Protein 3GWR (pdb70)

Sequence (245 aa):
EPVVFPTPEAAEDAFYAAFEARSLDDAVWARDDHVACIHPLAAPLNGRAAVAAGWRSFGAAGRFRLQVKAVHEEIRQADHVIRIVDEFLTIGDETAPRPAILATNVYRREADGWRRVLHHASPLQSEPVFPTPEAAEEDAFYAAFEARSLDDAVWARDDHVACIHPLAAPLNGRAAVAAGWRSFGAAGRFRLQVVKAVHEIRQADHVIRIVDEFLTIGDETAPRPAILATNVYRREADGWRRVLHHASPLQ

CATH classification: 3.10.450.50

Foldseek 3Di:
DDAAAAVVSLVVLVVVCLQVLPLVSPQADPWQQAWEADAPGDIQGGDVRVSVVSNVSVPQPHWHKDKDWDDWDDDDFKIKTKIWIWIGPPPDDGTDATKIWIDMWGADPGHIHHYIHIYGDD/DADFAAAPVSLVVLVVVCLQVLPLVSRQADPDQQFWEADEPGDIQGGDVSVSVVSNVSVPQPHKDKDKDWDDWDDDPFKIKTKIWIWIDGDPGDHTDGTKIWIDMWGADPGHIHGYIHIYGDD

Organism: Thiobacillus denitrificans (strain ATCC 25259 / T1) (NCBI:txid292415)

Radius of gyration: 18.21 Å; Cα contacts (8 Å, |Δi|>4): 516; chains: 2; bounding box: 47×48×48 Å

Solvent-accessible surface area: 11541 Å² total

Structure (mmCIF, N/CA/C/O backbone):
data_3GWR
#
_entry.id   3GWR
#
_cell.length_a   41.445
_cell.length_b   89.655
_cell.length_c   90.259
_cell.angle_alpha   90.000
_cell.angle_beta   90.000
_cell.angle_gamma   90.000
#
_symmetry.space_group_name_H-M   'P 21 21 21'
#
loop_
_entity.id
_entity.type
_entity.pdbx_description
1 polymer 'Putative calcium/calmodulin-dependent protein kinase type II association domain'
2 non-polymer 'UNKNOWN LIGAND'
3 non-polymer 'TETRAETHYLENE GLYCOL'
4 water water
#
loop_
_atom_site.group_PDB
_atom_site.id
_atom_site.type_symbol
_atom_site.label_atom_id
_atom_site.label_alt_id
_atom_site.label_comp_id
_atom_site.label_asym_id
_atom_site.label_entity_id
_atom_site.label_seq_id
_atom_site.pdbx_PDB_ins_code
_atom_site.Cartn_x
_atom_site.Cartn_y
_atom_site.Cartn_z
_atom_site.occupancy
_atom_site.B_iso_or_equiv
_atom_site.auth_seq_id
_atom_site.auth_comp_id
_atom_site.auth_asym_id
_atom_site.auth_atom_id
_atom_site.pdbx_PDB_model_num
ATOM 1 N N . GLU A 1 4 ? 19.453 54.283 6.826 1.00 61.07 3 GLU A N 1
ATOM 2 C CA . GLU A 1 4 ? 18.670 53.012 6.960 1.00 60.56 3 GLU A CA 1
ATOM 3 C C . GLU A 1 4 ? 19.606 51.857 7.325 1.00 58.36 3 GLU A C 1
ATOM 4 O O . GLU A 1 4 ? 20.385 51.403 6.476 1.00 58.73 3 GLU A O 1
ATOM 10 N N . PRO A 1 5 ? 19.511 51.343 8.566 1.00 55.23 4 PRO A N 1
ATOM 11 C CA . PRO A 1 5 ? 20.423 50.253 8.982 1.00 52.65 4 PRO A CA 1
ATOM 12 C C . PRO A 1 5 ? 20.186 48.923 8.240 1.00 48.82 4 PRO A C 1
ATOM 13 O O . PRO A 1 5 ? 19.054 48.604 7.882 1.00 47.85 4 PRO A O 1
ATOM 17 N N . VAL A 1 6 ? 21.264 48.187 8.004 1.00 45.21 5 VAL A N 1
ATOM 18 C CA A VAL A 1 6 ? 21.189 46.891 7.331 0.50 44.57 5 VAL A CA 1
ATOM 19 C CA B VAL A 1 6 ? 21.222 46.901 7.314 0.50 44.57 5 VAL A CA 1
ATOM 20 C C . VAL A 1 6 ? 21.749 45.845 8.281 1.00 43.59 5 VAL A C 1
ATOM 21 O O . VAL A 1 6 ? 22.777 46.060 8.913 1.00 44.20 5 VAL A O 1
ATOM 28 N N . PHE A 1 7 ? 21.055 44.717 8.396 1.00 40.43 6 PHE A N 1
ATOM 29 C CA . PHE A 1 7 ? 21.445 43.647 9.322 1.00 37.96 6 PHE A CA 1
ATOM 30 C C . PHE A 1 7 ? 21.969 42.451 8.529 1.00 37.04 6 PHE A C 1
ATOM 31 O O . PHE A 1 7 ? 21.214 41.813 7.802 1.00 36.37 6 PHE A O 1
ATOM 39 N N . PRO A 1 8 ? 23.261 42.136 8.674 1.00 35.34 7 PRO A N 1
ATOM 40 C CA . PRO A 1 8 ? 23.834 41.048 7.877 1.00 35.91 7 PRO A CA 1
ATOM 41 C C . PRO A 1 8 ? 23.404 39.625 8.191 1.00 34.88 7 PRO A C 1
ATOM 42 O O . PRO A 1 8 ? 23.658 38.714 7.378 1.00 35.85 7 PRO A O 1
ATOM 46 N N . THR A 1 9 ? 22.802 39.403 9.348 1.00 33.99 8 THR A N 1
ATOM 47 C CA . THR A 1 9 ? 22.369 38.081 9.729 1.00 32.70 8 THR A CA 1
ATOM 48 C C . THR A 1 9 ? 21.077 38.212 10.478 1.00 32.73 8 THR A C 1
ATOM 49 O O . THR A 1 9 ? 20.735 39.295 10.951 1.00 32.45 8 THR A O 1
ATOM 53 N N . PRO A 1 10 ? 20.311 37.132 10.541 1.00 32.04 9 PRO A N 1
ATOM 54 C CA . PRO A 1 10 ? 19.107 37.149 11.345 1.00 32.94 9 PRO A CA 1
ATOM 55 C C . PRO A 1 10 ? 19.404 37.459 12.811 1.00 33.44 9 PRO A C 1
ATOM 56 O O . PRO A 1 10 ? 18.636 38.136 13.458 1.00 34.48 9 PRO A O 1
ATOM 60 N N . GLU A 1 11 ? 20.544 36.996 13.312 1.00 32.63 10 GLU A N 1
ATOM 61 C CA . GLU A 1 11 ? 20.958 37.245 14.686 1.00 33.16 10 GLU A CA 1
ATOM 62 C C . GLU A 1 11 ? 21.187 38.709 14.952 1.00 32.81 10 GLU A C 1
ATOM 63 O O . GLU A 1 11 ? 20.826 39.209 16.027 1.00 34.03 10 GLU A O 1
ATOM 69 N N . ALA A 1 12 ? 21.748 39.414 13.972 1.00 32.90 11 ALA A N 1
ATOM 70 C CA . ALA A 1 12 ? 21.975 40.874 14.107 1.00 32.14 11 ALA A CA 1
ATOM 71 C C . ALA A 1 12 ? 20.649 41.615 14.138 1.00 32.73 11 ALA A C 1
ATOM 72 O O . ALA A 1 12 ? 20.520 42.604 14.856 1.00 35.04 11 ALA A O 1
ATOM 74 N N . ALA A 1 13 ? 19.668 41.137 13.360 1.00 31.55 12 ALA A N 1
ATOM 75 C CA . ALA A 1 13 ? 18.355 41.722 13.338 1.00 31.97 12 ALA A CA 1
ATOM 76 C C . ALA A 1 13 ? 17.658 41.478 14.682 1.00 31.77 12 ALA A C 1
ATOM 77 O O . ALA A 1 13 ? 16.979 42.355 15.192 1.00 32.27 12 ALA A O 1
ATOM 79 N N . GLU A 1 14 ? 17.812 40.279 15.234 1.00 33.06 13 GLU A N 1
ATOM 80 C CA . GLU A 1 14 ? 17.223 39.943 16.532 1.00 32.58 13 GLU A CA 1
ATOM 81 C C . GLU A 1 14 ? 17.823 40.788 17.655 1.00 32.01 13 GLU A C 1
ATOM 82 O O . GLU A 1 14 ? 17.132 41.259 18.531 1.00 30.95 13 GLU A O 1
ATOM 88 N N . ASP A 1 15 ? 19.131 40.964 17.640 1.00 33.77 14 ASP A N 1
ATOM 89 C CA . ASP A 1 15 ? 19.775 41.797 18.622 1.00 34.52 14 ASP A CA 1
ATOM 90 C C . ASP A 1 15 ? 19.198 43.213 18.619 1.00 34.59 14 ASP A C 1
ATOM 91 O O . ASP A 1 15 ? 18.977 43.805 19.677 1.00 35.01 14 ASP A O 1
ATOM 96 N N . ALA A 1 16 ? 19.007 43.759 17.425 1.00 33.87 15 ALA A N 1
ATOM 97 C CA . ALA A 1 16 ? 18.443 45.099 17.246 1.00 33.93 15 ALA A CA 1
ATOM 98 C C . ALA A 1 16 ? 16.977 45.101 17.681 1.00 33.39 15 ALA A C 1
ATOM 99 O O . ALA A 1 16 ? 16.488 46.062 18.258 1.00 34.72 15 ALA A O 1
ATOM 101 N N . PHE A 1 17 ? 16.257 44.028 17.375 1.00 33.26 16 PHE A N 1
ATOM 102 C CA . PHE A 1 17 ? 14.839 43.929 17.772 1.00 32.87 16 PHE A CA 1
ATOM 103 C C . PHE A 1 17 ? 14.689 44.057 19.289 1.00 34.23 16 PHE A C 1
ATOM 104 O O . PHE A 1 17 ? 13.881 44.876 19.790 1.00 34.05 16 PHE A O 1
ATOM 112 N N . TYR A 1 18 ? 15.492 43.281 20.018 1.00 34.28 17 TYR A N 1
ATOM 113 C CA . TYR A 1 18 ? 15.433 43.283 21.472 1.00 33.47 17 TYR A CA 1
ATOM 114 C C . TYR A 1 18 ? 15.997 44.543 22.127 1.00 33.36 17 TYR A C 1
ATOM 115 O O . TYR A 1 18 ? 15.497 44.967 23.167 1.00 33.08 17 TYR A O 1
ATOM 124 N N . ALA A 1 19 ? 16.993 45.172 21.510 1.00 33.43 18 ALA A N 1
ATOM 125 C CA . ALA A 1 19 ? 17.516 46.457 22.017 1.00 33.17 18 ALA A CA 1
ATOM 126 C C . ALA A 1 19 ? 16.421 47.533 21.909 1.00 33.86 18 ALA A C 1
ATOM 127 O O . ALA A 1 19 ? 16.225 48.331 22.852 1.00 34.41 18 ALA A O 1
ATOM 129 N N . ALA A 1 20 ? 15.715 47.542 20.765 1.00 33.01 19 ALA A N 1
ATOM 130 C CA . ALA A 1 20 ? 14.595 48.489 20.510 1.00 33.91 19 ALA A CA 1
ATOM 131 C C . ALA A 1 20 ? 13.475 48.257 21.510 1.00 34.87 19 ALA A C 1
ATOM 132 O O . ALA A 1 20 ? 12.938 49.184 22.119 1.00 35.86 19 ALA A O 1
ATOM 134 N N . PHE A 1 21 ? 13.141 46.988 21.674 1.00 35.08 20 PHE A N 1
ATOM 135 C CA . PHE A 1 21 ? 12.125 46.516 22.618 1.00 35.51 20 PHE A CA 1
ATOM 136 C C . PHE A 1 21 ? 12.426 47.028 24.042 1.00 35.13 20 PHE A C 1
ATOM 137 O O . PHE A 1 21 ? 11.580 47.649 24.678 1.00 34.85 20 PHE A O 1
ATOM 145 N N . GLU A 1 22 ? 13.637 46.789 24.528 1.00 34.58 21 GLU A N 1
ATOM 146 C CA . GLU A 1 22 ? 13.983 47.182 25.876 1.00 36.30 21 GLU A CA 1
ATOM 147 C C . GLU A 1 22 ? 14.041 48.707 26.029 1.00 35.44 21 GLU A C 1
ATOM 148 O O . GLU A 1 22 ? 13.651 49.225 27.066 1.00 36.51 21 GLU A O 1
ATOM 154 N N . ALA A 1 23 ? 14.538 49.406 25.007 1.00 33.15 22 ALA A N 1
ATOM 155 C CA . ALA A 1 23 ? 14.608 50.866 24.985 1.00 31.57 22 ALA A CA 1
ATOM 156 C C . ALA A 1 23 ? 13.238 51.522 24.731 1.00 30.88 22 ALA A C 1
ATOM 157 O O . ALA A 1 23 ? 13.057 52.723 24.938 1.00 31.09 22 ALA A O 1
ATOM 159 N N . ARG A 1 24 ? 12.277 50.730 24.304 1.00 30.72 23 ARG A N 1
ATOM 160 C CA . ARG A 1 24 ? 10.970 51.235 23.888 1.00 31.57 23 ARG A CA 1
ATOM 161 C C . ARG A 1 24 ? 11.147 52.373 22.871 1.00 31.74 23 ARG A C 1
ATOM 162 O O . ARG A 1 24 ? 10.636 53.486 23.065 1.00 30.19 23 ARG A O 1
ATOM 170 N N . SER A 1 25 ? 11.936 52.087 21.822 1.00 30.60 24 SER A N 1
ATOM 171 C CA . SER A 1 25 ? 12.214 53.044 20.754 1.00 30.09 24 SER A CA 1
ATOM 172 C C . SER A 1 25 ? 11.481 52.582 19.490 1.00 30.55 24 SER A C 1
ATOM 173 O O . SER A 1 25 ? 11.901 51.636 18.848 1.00 29.12 24 SER A O 1
ATOM 176 N N . LEU A 1 26 ? 10.365 53.232 19.163 1.00 30.58 25 LEU A N 1
ATOM 177 C CA . LEU A 1 26 ? 9.581 52.865 17.987 1.00 31.53 25 LEU A CA 1
ATOM 178 C C . LEU A 1 26 ? 10.387 53.027 16.689 1.00 32.27 25 LEU A C 1
ATOM 179 O O . LEU A 1 26 ? 10.285 52.196 15.783 1.00 33.48 25 LEU A O 1
ATOM 184 N N . ASP A 1 27 ? 11.171 54.094 16.587 1.00 32.06 26 ASP A N 1
ATOM 185 C CA . ASP A 1 27 ? 11.964 54.329 15.376 1.00 33.81 26 ASP A CA 1
ATOM 186 C C . ASP A 1 27 ? 12.959 53.214 15.142 1.00 33.94 26 ASP A C 1
ATOM 187 O O . ASP A 1 27 ? 13.046 52.699 14.033 1.00 34.15 26 ASP A O 1
ATOM 192 N N . ASP A 1 28 ? 13.704 52.856 16.175 1.00 32.96 27 ASP A N 1
ATOM 193 C CA . ASP A 1 28 ? 14.643 51.761 16.067 1.00 32.02 27 ASP A CA 1
ATOM 194 C C . ASP A 1 28 ? 13.901 50.436 15.834 1.00 30.20 27 ASP A C 1
ATOM 195 O O . ASP A 1 28 ? 14.385 49.593 15.097 1.00 29.11 27 ASP A O 1
ATOM 216 N N . ALA A 1 31 ? 12.858 49.932 12.276 1.00 32.17 30 ALA A N 1
ATOM 217 C CA . ALA A 1 31 ? 14.025 49.772 11.418 1.00 31.01 30 ALA A CA 1
ATOM 218 C C . ALA A 1 31 ? 14.361 48.285 11.196 1.00 32.58 30 ALA A C 1
ATOM 219 O O . ALA A 1 31 ? 14.987 47.927 10.192 1.00 34.55 30 ALA A O 1
ATOM 221 N N . VAL A 1 32 ? 13.892 47.422 12.093 1.00 31.31 31 VAL A N 1
ATOM 222 C CA . VAL A 1 32 ? 14.144 45.996 12.045 1.00 31.83 31 VAL A CA 1
ATOM 223 C C . VAL A 1 32 ? 13.141 45.239 11.148 1.00 33.23 31 VAL A C 1
ATOM 224 O O . VAL A 1 32 ? 13.447 44.171 10.611 1.00 31.75 31 VAL A O 1
ATOM 228 N N . TRP A 1 33 ? 11.942 45.787 10.990 1.00 33.59 32 TRP A N 1
ATOM 229 C CA . TRP A 1 33 ? 10.901 45.138 10.192 1.00 34.78 32 TRP A CA 1
ATOM 230 C C . TRP A 1 33 ? 11.018 45.381 8.692 1.00 35.88 32 TRP A C 1
ATOM 231 O O . TRP A 1 33 ? 11.455 46.445 8.280 1.00 35.75 32 TRP A O 1
ATOM 242 N N . ALA A 1 34 ? 10.566 44.408 7.891 1.00 35.49 33 ALA A N 1
ATOM 243 C CA . ALA A 1 34 ? 10.520 44.552 6.452 1.00 36.63 33 ALA A CA 1
ATOM 244 C C . ALA A 1 34 ? 9.808 45.852 6.109 1.00 38.07 33 ALA A C 1
ATOM 245 O O . ALA A 1 34 ? 8.881 46.264 6.811 1.00 37.07 33 ALA A O 1
ATOM 247 N N . ARG A 1 35 ? 10.283 46.508 5.052 1.00 39.76 34 ARG A N 1
ATOM 248 C CA . ARG A 1 35 ? 9.743 47.790 4.612 1.00 42.75 34 ARG A CA 1
ATOM 249 C C . ARG A 1 35 ? 8.626 47.566 3.591 1.00 44.36 34 ARG A C 1
ATOM 250 O O . ARG A 1 35 ? 8.631 48.171 2.524 1.00 46.66 34 ARG A O 1
ATOM 254 N N . ASP A 1 36 ? 7.681 46.685 3.907 1.00 44.40 35 ASP A N 1
ATOM 255 C CA . ASP A 1 36 ? 6.532 46.451 3.051 1.00 44.09 35 ASP A CA 1
ATOM 256 C C . ASP A 1 36 ? 5.434 45.874 3.900 1.00 42.84 35 ASP A C 1
ATOM 257 O O . ASP A 1 36 ? 5.650 45.601 5.062 1.00 43.15 35 ASP A O 1
ATOM 262 N N . ASP A 1 37 ? 4.248 45.689 3.341 1.00 42.77 36 ASP A N 1
ATOM 263 C CA . ASP A 1 37 ? 3.110 45.234 4.151 1.00 43.58 36 ASP A CA 1
ATOM 264 C C . ASP A 1 37 ? 3.025 43.733 4.384 1.00 44.19 36 ASP A C 1
ATOM 265 O O . ASP A 1 37 ? 2.062 43.260 4.962 1.00 44.19 36 ASP A O 1
ATOM 270 N N . HIS A 1 38 ? 4.038 42.984 3.952 1.00 45.02 37 HIS A N 1
ATOM 271 C CA . HIS A 1 38 ? 4.072 41.535 4.133 1.00 45.22 37 HIS A CA 1
ATOM 272 C C . HIS A 1 38 ? 4.639 41.206 5.521 1.00 43.33 37 HIS A C 1
ATOM 273 O O . HIS A 1 38 ? 5.670 40.514 5.633 1.00 43.09 37 HIS A O 1
ATOM 280 N N . VAL A 1 39 ? 3.953 41.716 6.563 1.00 40.77 38 VAL A N 1
ATOM 281 C CA . VAL A 1 39 ? 4.400 41.609 7.964 1.00 37.68 38 VAL A CA 1
ATOM 282 C C . VAL A 1 39 ? 3.207 41.511 8.923 1.00 36.44 38 VAL A C 1
ATOM 283 O O . VAL A 1 39 ? 2.121 41.988 8.603 1.00 37.77 38 VAL A O 1
ATOM 287 N N . ALA A 1 40 ? 3.412 40.879 10.077 1.00 34.20 39 ALA A N 1
ATOM 288 C CA . ALA A 1 40 ? 2.359 40.748 11.111 1.00 33.13 39 ALA A CA 1
ATOM 289 C C . ALA A 1 40 ? 3.001 40.610 12.479 1.00 32.19 39 ALA A C 1
ATOM 290 O O . ALA A 1 40 ? 4.164 40.217 12.588 1.00 32.15 39 ALA A O 1
ATOM 292 N N . CYS A 1 41 ? 2.254 40.939 13.523 1.00 31.75 40 CYS A N 1
ATOM 293 C CA . CYS A 1 41 ? 2.791 40.893 14.878 1.00 30.82 40 CYS A CA 1
ATOM 294 C C . CYS A 1 41 ? 1.677 40.526 15.822 1.00 31.48 40 CYS A C 1
ATOM 295 O O . CYS A 1 41 ? 0.595 41.169 15.791 1.00 32.47 40 CYS A O 1
ATOM 298 N N . ILE A 1 42 ? 1.922 39.499 16.644 1.00 31.25 41 ILE A N 1
ATOM 299 C CA . ILE A 1 42 ? 0.939 39.007 17.632 1.00 30.73 41 ILE A CA 1
ATOM 300 C C . ILE A 1 42 ? 1.560 39.190 19.011 1.00 32.11 41 ILE A C 1
ATOM 301 O O . ILE A 1 42 ? 2.580 38.580 19.301 1.00 31.76 41 ILE A O 1
ATOM 306 N N . HIS A 1 43 ? 0.976 40.076 19.812 1.00 32.88 42 HIS A N 1
ATOM 307 C CA . HIS A 1 43 ? 1.403 40.321 21.197 1.00 32.75 42 HIS A CA 1
ATOM 308 C C . HIS A 1 43 ? 0.692 39.285 22.074 1.00 31.64 42 HIS A C 1
ATOM 309 O O . HIS A 1 43 ? -0.296 38.704 21.666 1.00 34.30 42 HIS A O 1
ATOM 316 N N . PRO A 1 44 ? 1.195 39.046 23.293 1.00 33.76 43 PRO A N 1
ATOM 317 C CA . PRO A 1 44 ? 0.602 37.993 24.091 1.00 33.59 43 PRO A CA 1
ATOM 318 C C . PRO A 1 44 ? -0.894 38.098 24.260 1.00 35.01 43 PRO A C 1
ATOM 319 O O . PRO A 1 44 ? -1.396 39.116 24.704 1.00 36.35 43 PRO A O 1
ATOM 323 N N . LEU A 1 45 ? -1.585 37.023 23.908 1.00 34.87 44 LEU A N 1
ATOM 324 C CA . LEU A 1 45 ? -3.047 36.905 24.021 1.00 34.11 44 LEU A CA 1
ATOM 325 C C . LEU A 1 45 ? -3.831 37.829 23.085 1.00 34.21 44 LEU A C 1
ATOM 326 O O . LEU A 1 45 ? -5.056 37.954 23.197 1.00 33.74 44 LEU A O 1
ATOM 331 N N . ALA A 1 46 ? -3.142 38.430 22.121 1.00 35.34 45 ALA A N 1
ATOM 332 C CA . ALA A 1 46 ? -3.790 39.340 21.178 1.00 34.93 45 ALA A CA 1
ATOM 333 C C . ALA A 1 46 ? -4.047 38.696 19.812 1.00 34.24 45 ALA A C 1
ATOM 334 O O . ALA A 1 46 ? -3.516 37.612 19.493 1.00 33.15 45 ALA A O 1
ATOM 336 N N . ALA A 1 47 ? -4.964 39.322 19.065 1.00 32.64 46 ALA A N 1
ATOM 337 C CA . ALA A 1 47 ? -5.231 38.981 17.689 1.00 33.86 46 ALA A CA 1
ATOM 338 C C . ALA A 1 47 ? -4.073 39.647 16.920 1.00 33.62 46 ALA A C 1
ATOM 339 O O . ALA A 1 47 ? -3.378 40.538 17.443 1.00 34.88 46 ALA A O 1
ATOM 341 N N . PRO A 1 48 ? -3.837 39.217 15.688 1.00 33.00 47 PRO A N 1
ATOM 342 C CA . PRO A 1 48 ? -2.694 39.770 14.980 1.00 32.60 47 PRO A CA 1
ATOM 343 C C . PRO A 1 48 ? -2.862 41.184 14.430 1.00 32.66 47 PRO A C 1
ATOM 344 O O . PRO A 1 48 ? -3.977 41.607 14.102 1.00 30.94 47 PRO A O 1
ATOM 348 N N . LEU A 1 49 ? -1.743 41.875 14.308 1.00 32.39 48 LEU A N 1
ATOM 349 C CA . LEU A 1 49 ? -1.668 43.174 13.658 1.00 32.92 48 LEU A CA 1
ATOM 350 C C . LEU A 1 49 ? -1.008 42.934 12.281 1.00 34.56 48 LEU A C 1
ATOM 351 O O . LEU A 1 49 ? 0.118 42.431 12.196 1.00 34.84 48 LEU A O 1
ATOM 356 N N . ASN A 1 50 ? -1.727 43.322 11.225 1.00 35.38 49 ASN A N 1
ATOM 357 C CA . ASN A 1 50 ? -1.387 43.033 9.830 1.00 36.11 49 ASN A CA 1
ATOM 358 C C . ASN A 1 50 ? -0.985 44.274 9.032 1.00 36.12 49 ASN A C 1
ATOM 359 O O . ASN A 1 50 ? -1.725 45.238 9.003 1.00 36.86 49 ASN A O 1
ATOM 364 N N . GLY A 1 51 ? 0.191 44.245 8.401 1.00 36.59 50 GLY A N 1
ATOM 365 C CA . GLY A 1 51 ? 0.697 45.391 7.642 1.00 38.23 50 GLY A CA 1
ATOM 366 C C . GLY A 1 51 ? 1.543 46.313 8.508 1.00 39.46 50 GLY A C 1
ATOM 367 O O . GLY A 1 51 ? 1.426 46.284 9.746 1.00 39.69 50 GLY A O 1
ATOM 368 N N . ARG A 1 52 ? 2.407 47.111 7.862 1.00 39.34 51 ARG A N 1
ATOM 369 C CA . ARG A 1 52 ? 3.356 47.977 8.569 1.00 39.39 51 ARG A CA 1
ATOM 370 C C . ARG A 1 52 ? 2.722 48.966 9.521 1.00 37.87 51 ARG A C 1
ATOM 371 O O . ARG A 1 52 ? 3.232 49.183 10.620 1.00 35.22 51 ARG A O 1
ATOM 379 N N . ALA A 1 53 ? 1.653 49.613 9.067 1.00 37.95 52 ALA A N 1
ATOM 380 C CA . ALA A 1 53 ? 0.990 50.624 9.885 1.00 37.49 52 ALA A CA 1
ATOM 381 C C . ALA A 1 53 ? 0.448 50.051 11.188 1.00 35.69 52 ALA A C 1
ATOM 382 O O . ALA A 1 53 ? 0.616 50.647 12.243 1.00 36.87 52 ALA A O 1
ATOM 384 N N . ALA A 1 54 ? -0.185 48.885 11.102 1.00 34.33 53 ALA A N 1
ATOM 385 C CA . ALA A 1 54 ? -0.776 48.241 12.263 1.00 33.75 53 ALA A CA 1
ATOM 386 C C . ALA A 1 54 ? 0.317 47.740 13.236 1.00 31.47 53 ALA A C 1
ATOM 387 O O . ALA A 1 54 ? 0.208 47.902 14.462 1.00 32.24 53 ALA A O 1
ATOM 389 N N . VAL A 1 55 ? 1.352 47.138 12.688 1.00 30.32 54 VAL A N 1
ATOM 390 C CA . VAL A 1 55 ? 2.462 46.671 13.481 1.00 30.50 54 VAL A CA 1
ATOM 391 C C . VAL A 1 55 ? 3.078 47.862 14.240 1.00 31.48 54 VAL A C 1
ATOM 392 O O . VAL A 1 55 ? 3.291 47.769 15.443 1.00 32.52 54 VAL A O 1
ATOM 396 N N . ALA A 1 56 ? 3.304 48.988 13.554 1.00 30.76 55 ALA A N 1
ATOM 397 C CA . ALA A 1 56 ? 3.865 50.185 14.190 1.00 30.63 55 ALA A CA 1
ATOM 398 C C . ALA A 1 56 ? 2.942 50.703 15.282 1.00 30.13 55 ALA A C 1
ATOM 399 O O . ALA A 1 56 ? 3.413 51.117 16.342 1.00 31.44 55 ALA A O 1
ATOM 401 N N . ALA A 1 57 ? 1.631 50.682 15.037 1.00 30.32 56 ALA A N 1
ATOM 402 C CA . ALA A 1 57 ? 0.652 51.160 16.027 1.00 29.60 56 ALA A CA 1
ATOM 403 C C . ALA A 1 57 ? 0.648 50.251 17.260 1.00 30.55 56 ALA A C 1
ATOM 404 O O . ALA A 1 57 ? 0.450 50.712 18.401 1.00 30.76 56 ALA A O 1
ATOM 406 N N . GLY A 1 58 ? 0.874 48.966 17.024 1.00 30.35 57 GLY A N 1
ATOM 407 C CA . GLY A 1 58 ? 0.967 47.974 18.074 1.00 30.64 57 GLY A CA 1
ATOM 408 C C . GLY A 1 58 ? 2.152 48.215 18.974 1.00 31.03 57 GLY A C 1
ATOM 409 O O . GLY A 1 58 ? 2.020 48.219 20.204 1.00 31.60 57 GLY A O 1
ATOM 410 N N . TRP A 1 59 ? 3.313 48.435 18.380 1.00 30.26 58 TRP A N 1
ATOM 411 C CA . TRP A 1 59 ? 4.533 48.677 19.175 1.00 30.15 58 TRP A CA 1
ATOM 412 C C . TRP A 1 59 ? 4.421 50.010 19.906 1.00 29.67 58 TRP A C 1
ATOM 413 O O . TRP A 1 59 ? 4.864 50.132 21.044 1.00 29.01 58 TRP A O 1
ATOM 424 N N . ARG A 1 60 ? 3.807 50.990 19.269 1.00 28.68 59 ARG A N 1
ATOM 425 C CA . ARG A 1 60 ? 3.640 52.293 19.893 1.00 30.09 59 ARG A CA 1
ATOM 426 C C . ARG A 1 60 ? 2.767 52.105 21.122 1.00 30.18 59 ARG A C 1
ATOM 427 O O . ARG A 1 60 ? 3.039 52.632 22.208 1.00 30.22 59 ARG A O 1
ATOM 435 N N . SER A 1 61 ? 1.705 51.348 20.942 1.00 29.93 60 SER A N 1
ATOM 436 C CA . SER A 1 61 ? 0.769 51.109 22.020 1.00 30.96 60 SER A CA 1
ATOM 437 C C . SER A 1 61 ? 1.406 50.304 23.164 1.00 32.65 60 SER A C 1
ATOM 438 O O . SER A 1 61 ? 1.188 50.617 24.346 1.00 31.43 60 SER A O 1
ATOM 454 N N . PHE A 1 63 ? 4.805 49.985 23.817 1.00 30.97 62 PHE A N 1
ATOM 455 C CA . PHE A 1 63 ? 5.814 50.857 24.428 1.00 30.40 62 PHE A CA 1
ATOM 456 C C . PHE A 1 63 ? 5.190 51.978 25.275 1.00 30.18 62 PHE A C 1
ATOM 457 O O . PHE A 1 63 ? 5.725 52.371 26.299 1.00 30.01 62 PHE A O 1
ATOM 465 N N . GLY A 1 64 ? 4.064 52.513 24.831 1.00 28.97 63 GLY A N 1
ATOM 466 C CA . GLY A 1 64 ? 3.404 53.594 25.542 1.00 27.96 63 GLY A CA 1
ATOM 467 C C . GLY A 1 64 ? 2.745 53.207 26.851 1.00 27.53 63 GLY A C 1
ATOM 468 O O . GLY A 1 64 ? 2.576 54.051 27.731 1.00 23.92 63 GLY A O 1
ATOM 469 N N . ALA A 1 65 ? 2.399 51.925 26.976 1.00 28.63 64 ALA A N 1
ATOM 470 C CA . ALA A 1 65 ? 1.635 51.414 28.123 1.00 30.36 64 ALA A CA 1
ATOM 471 C C . ALA A 1 65 ? 2.484 50.646 29.116 1.00 31.03 64 ALA A C 1
ATOM 472 O O . ALA A 1 65 ? 2.149 50.549 30.300 1.00 32.07 64 ALA A O 1
ATOM 474 N N . ALA A 1 66 ? 3.609 50.147 28.634 1.00 32.84 65 ALA A N 1
ATOM 475 C CA . ALA A 1 66 ? 4.432 49.225 29.407 1.00 35.89 65 ALA A CA 1
ATOM 476 C C . ALA A 1 66 ? 5.174 49.779 30.582 1.00 36.72 65 ALA A C 1
ATOM 477 O O . ALA A 1 66 ? 5.407 49.045 31.528 1.00 38.53 65 ALA A O 1
ATOM 479 N N . GLY A 1 67 ? 5.541 51.054 30.552 1.00 36.91 66 GLY A N 1
ATOM 480 C CA . GLY A 1 67 ? 6.416 51.572 31.582 1.00 38.41 66 GLY A CA 1
ATOM 481 C C . GLY A 1 67 ? 7.794 50.951 31.328 1.00 39.38 66 GLY A C 1
ATOM 482 O O . GLY A 1 67 ? 8.005 50.273 30.328 1.00 38.97 66 GLY A O 1
ATOM 483 N N . ARG A 1 68 ? 8.738 51.179 32.228 1.00 40.66 67 ARG A N 1
ATOM 484 C CA . ARG A 1 68 ? 10.092 50.661 32.067 1.00 41.64 67 ARG A CA 1
ATOM 485 C C . ARG A 1 68 ? 10.192 49.215 32.611 1.00 43.22 67 ARG A C 1
ATOM 486 O O . ARG A 1 68 ? 9.488 48.818 33.570 1.00 44.63 67 ARG A O 1
ATOM 488 N N . PHE A 1 69 ? 11.062 48.433 31.978 1.00 44.10 68 PHE A N 1
ATOM 489 C CA . PHE A 1 69 ? 11.327 47.024 32.360 1.00 43.65 68 PHE A CA 1
ATOM 490 C C . PHE A 1 69 ? 12.709 46.631 31.848 1.00 44.15 68 PHE A C 1
ATOM 491 O O . PHE A 1 69 ? 13.252 47.289 30.944 1.00 43.51 68 PHE A O 1
ATOM 499 N N . ARG A 1 70 ? 13.283 45.586 32.439 1.00 44.91 69 ARG A N 1
ATOM 500 C CA . ARG A 1 70 ? 14.542 45.024 31.948 1.00 45.66 69 ARG A CA 1
ATOM 501 C C . ARG A 1 70 ? 14.168 43.771 31.125 1.00 43.97 69 ARG A C 1
ATOM 502 O O . ARG A 1 70 ? 13.115 43.168 31.339 1.00 45.29 69 ARG A O 1
ATOM 510 N N . LEU A 1 71 ? 15.014 43.394 30.178 1.00 42.62 70 LEU A N 1
ATOM 511 C CA . LEU A 1 71 ? 14.749 42.241 29.316 1.00 42.33 70 LEU A CA 1
ATOM 512 C C . LEU A 1 71 ? 15.960 41.326 29.194 1.00 41.30 70 LEU A C 1
ATOM 513 O O . LEU A 1 71 ? 17.101 41.786 29.075 1.00 40.38 70 LEU A O 1
ATOM 518 N N . GLN A 1 72 ? 15.707 40.025 29.276 1.00 39.90 71 GLN A N 1
ATOM 519 C CA . GLN A 1 72 ? 16.727 39.001 29.047 1.00 38.06 71 GLN A CA 1
ATOM 520 C C . GLN A 1 72 ? 16.076 38.028 28.091 1.00 36.65 71 GLN A C 1
ATOM 521 O O . GLN A 1 72 ? 14.875 37.764 28.234 1.00 35.91 71 GLN A O 1
ATOM 527 N N . VAL A 1 73 ? 16.840 37.484 27.143 1.00 34.19 72 VAL A N 1
ATOM 528 C CA . VAL A 1 73 ? 16.293 36.557 26.159 1.00 34.16 72 VAL A CA 1
ATOM 529 C C . VAL A 1 73 ? 17.182 35.325 26.036 1.00 35.26 72 VAL A C 1
ATOM 530 O O . VAL A 1 73 ? 18.416 35.436 26.122 1.00 33.67 72 VAL A O 1
ATOM 534 N N . LYS A 1 74 ? 16.572 34.155 25.863 1.00 35.28 73 LYS A N 1
ATOM 535 C CA . LYS A 1 74 ? 17.317 32.920 25.664 1.00 38.27 73 LYS A CA 1
ATOM 536 C C . LYS A 1 74 ? 16.742 32.188 24.445 1.00 37.44 73 LYS A C 1
ATOM 537 O O . LYS A 1 74 ? 15.531 31.918 24.361 1.00 32.74 73 LYS A O 1
ATOM 543 N N . ALA A 1 75 ? 17.608 31.893 23.486 1.00 37.00 74 ALA A N 1
ATOM 544 C CA . ALA A 1 75 ? 17.187 31.191 22.280 1.00 38.24 74 ALA A CA 1
ATOM 545 C C . ALA A 1 75 ? 16.855 29.759 22.634 1.00 37.14 74 ALA A C 1
ATOM 546 O O . ALA A 1 75 ? 17.594 29.148 23.388 1.00 36.02 74 ALA A O 1
ATOM 548 N N . VAL A 1 76 ? 15.751 29.231 22.120 1.00 36.44 75 VAL A N 1
ATOM 549 C CA . VAL A 1 76 ? 15.392 27.837 22.403 1.00 36.38 75 VAL A CA 1
ATOM 550 C C . VAL A 1 76 ? 15.354 26.953 21.150 1.00 35.88 75 VAL A C 1
ATOM 551 O O . VAL A 1 76 ? 15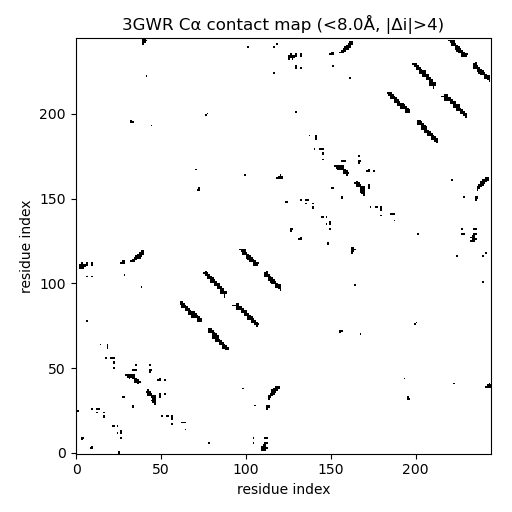.532 25.757 21.250 1.00 35.91 75 VAL A O 1
ATOM 555 N N . HIS A 1 77 ? 15.161 27.516 19.975 1.00 35.18 76 HIS A N 1
ATOM 556 C CA . HIS A 1 77 ? 15.138 26.693 18.752 1.00 36.47 76 HIS A CA 1
ATOM 557 C C . HIS A 1 77 ? 15.308 27.594 17.506 1.00 36.94 76 HIS A C 1
ATOM 558 O O . HIS A 1 77 ? 14.900 28.752 17.501 1.00 36.59 76 HIS A O 1
ATOM 565 N N . GLU A 1 78 ? 15.899 27.032 16.458 1.00 36.90 77 GLU A N 1
ATOM 566 C CA A GLU A 1 78 ? 16.114 27.739 15.195 0.50 36.85 77 GLU A CA 1
ATOM 567 C CA B GLU A 1 78 ? 16.103 27.726 15.209 0.50 36.30 77 GLU A CA 1
ATOM 568 C C . GLU A 1 78 ? 15.823 26.790 14.038 1.00 36.38 77 GLU A C 1
ATOM 569 O O . GLU A 1 78 ? 16.098 25.586 14.139 1.00 36.37 77 GLU A O 1
ATOM 580 N N . ILE A 1 79 ? 15.296 27.356 12.943 1.00 35.27 78 ILE A N 1
ATOM 581 C CA . ILE A 1 79 ? 15.019 26.682 11.688 1.00 32.99 78 ILE A CA 1
ATOM 582 C C . ILE A 1 79 ? 15.668 27.577 10.632 1.00 32.75 78 ILE A C 1
ATOM 583 O O . ILE A 1 79 ? 15.180 28.669 10.335 1.00 34.33 78 ILE A O 1
ATOM 588 N N . ARG A 1 80 ? 16.775 27.128 10.074 1.00 30.45 79 ARG A N 1
ATOM 589 C CA . ARG A 1 80 ? 17.530 27.945 9.138 1.00 33.08 79 ARG A CA 1
ATOM 590 C C . ARG A 1 80 ? 17.363 27.477 7.696 1.00 31.97 79 ARG A C 1
ATOM 591 O O . ARG A 1 80 ? 17.599 26.321 7.382 1.00 31.79 79 ARG A O 1
ATOM 599 N N . GLN A 1 81 ? 16.946 28.396 6.829 1.00 32.08 80 GLN A N 1
ATOM 600 C CA . GLN A 1 81 ? 16.867 28.164 5.393 1.00 30.78 80 GLN A CA 1
ATOM 601 C C . GLN A 1 81 ? 17.470 29.382 4.684 1.00 31.00 80 GLN A C 1
ATOM 602 O O . GLN A 1 81 ? 17.777 30.422 5.332 1.00 30.00 80 GLN A O 1
ATOM 608 N N . ALA A 1 82 ? 17.642 29.260 3.371 1.00 27.41 81 ALA A N 1
ATOM 609 C CA . ALA A 1 82 ? 18.340 30.282 2.594 1.00 27.60 81 ALA A CA 1
ATOM 610 C C . ALA A 1 82 ? 17.752 31.695 2.662 1.00 28.95 81 ALA A C 1
ATOM 611 O O . ALA A 1 82 ? 18.503 32.643 2.887 1.00 29.23 81 ALA A O 1
ATOM 613 N N . ASP A 1 83 ? 16.420 31.815 2.584 1.00 27.50 82 ASP A N 1
ATOM 614 C CA . ASP A 1 83 ? 15.719 33.101 2.503 1.00 27.92 82 ASP A CA 1
ATOM 615 C C . ASP A 1 83 ? 14.802 33.415 3.656 1.00 28.26 82 ASP A C 1
ATOM 616 O O . ASP A 1 83 ? 14.258 34.523 3.694 1.00 30.01 82 ASP A O 1
ATOM 621 N N . HIS A 1 84 ? 14.576 32.447 4.545 1.00 28.40 83 HIS A N 1
ATOM 622 C CA . HIS A 1 84 ? 13.832 32.668 5.790 1.00 30.72 83 HIS A CA 1
ATOM 623 C C . HIS A 1 84 ? 14.494 31.873 6.926 1.00 29.47 83 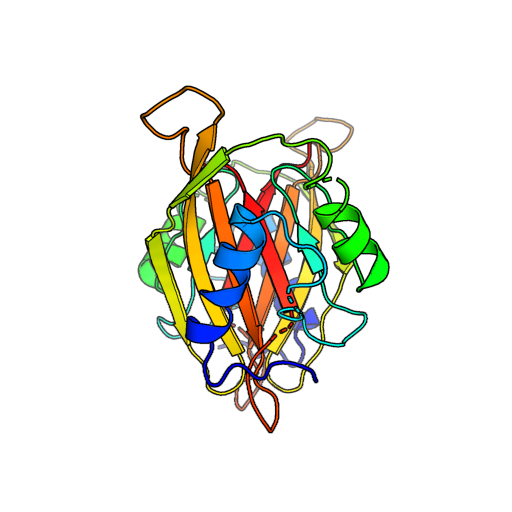HIS A C 1
ATOM 624 O O . HIS A 1 84 ? 14.887 30.702 6.742 1.00 28.44 83 HIS A O 1
ATOM 631 N N . VAL A 1 85 ? 14.598 32.523 8.081 1.00 30.25 84 VAL A N 1
ATOM 632 C CA . VAL A 1 85 ? 15.135 31.924 9.305 1.00 30.89 84 VAL A CA 1
ATOM 633 C C . VAL A 1 85 ? 14.139 32.174 10.451 1.00 31.64 84 VAL A C 1
ATOM 634 O O . VAL A 1 85 ? 13.656 33.298 10.629 1.00 33.78 84 VAL A O 1
ATOM 638 N N . ILE A 1 86 ? 13.855 31.126 11.228 1.00 31.23 85 ILE A N 1
ATOM 639 C CA . ILE A 1 86 ? 12.885 31.190 12.310 1.00 33.45 85 ILE A CA 1
ATOM 640 C C . ILE A 1 86 ? 13.624 30.950 13.603 1.00 34.89 85 ILE A C 1
ATOM 641 O O . ILE A 1 86 ? 14.342 29.971 13.727 1.00 33.74 85 ILE A O 1
ATOM 646 N N . ARG A 1 87 ? 13.473 31.871 14.551 1.00 34.74 86 ARG A N 1
ATOM 647 C CA . ARG A 1 87 ? 14.074 31.745 15.846 1.00 34.68 86 ARG A CA 1
ATOM 648 C C . ARG A 1 87 ? 12.976 31.735 16.915 1.00 36.03 86 ARG A C 1
ATOM 649 O O . ARG A 1 87 ? 12.063 32.564 16.883 1.00 36.58 86 ARG A O 1
ATOM 657 N N . ILE A 1 88 ? 13.011 30.743 17.808 1.00 34.91 87 ILE A N 1
ATOM 658 C CA . ILE A 1 88 ? 12.038 30.652 18.904 1.00 34.63 87 ILE A CA 1
ATOM 659 C C . ILE A 1 88 ? 12.813 30.971 20.170 1.00 34.42 87 ILE A C 1
ATOM 660 O O . ILE A 1 88 ? 13.859 30.362 20.436 1.00 33.54 87 ILE A O 1
ATOM 665 N N . VAL A 1 89 ? 12.311 31.910 20.958 1.00 34.65 88 VAL A N 1
ATOM 666 C CA . VAL A 1 89 ? 13.045 32.364 22.127 1.00 35.01 88 VAL A CA 1
ATOM 667 C C . VAL A 1 89 ? 12.158 32.542 23.357 1.00 32.87 88 VAL A C 1
ATOM 668 O O . VAL A 1 89 ? 10.926 32.780 23.261 1.00 29.84 88 VAL A O 1
ATOM 672 N N . ASP A 1 90 ? 12.791 32.402 24.514 1.00 31.98 89 ASP A N 1
ATOM 673 C CA . ASP A 1 90 ? 12.142 32.710 25.781 1.00 33.34 89 ASP A CA 1
ATOM 674 C C . ASP A 1 90 ? 12.530 34.139 26.105 1.00 33.29 89 ASP A C 1
ATOM 675 O O . ASP A 1 90 ? 13.728 34.483 26.089 1.00 32.50 89 ASP A O 1
ATOM 680 N N . GLU A 1 91 ? 11.533 34.947 26.436 1.00 31.60 90 GLU A N 1
ATOM 681 C CA . GLU A 1 91 ? 11.705 36.350 26.796 1.00 32.73 90 GLU A CA 1
ATOM 682 C C . GLU A 1 91 ? 11.397 36.541 28.296 1.00 34.61 90 GLU A C 1
ATOM 683 O O . GLU A 1 91 ? 10.288 36.242 28.765 1.00 33.27 90 GLU A O 1
ATOM 689 N N . PHE A 1 92 ? 12.373 37.033 29.049 1.00 35.62 91 PHE A N 1
ATOM 690 C CA . PHE A 1 92 ? 12.211 37.233 30.489 1.00 37.98 91 PHE A CA 1
ATOM 691 C C . PHE A 1 92 ? 12.163 38.715 30.839 1.00 39.53 91 PHE A C 1
ATOM 692 O O . PHE A 1 92 ? 13.185 39.411 30.796 1.00 38.91 91 PHE A O 1
ATOM 700 N N . LEU A 1 93 ? 10.979 39.200 31.180 1.00 41.05 92 LEU A N 1
ATOM 701 C CA . LEU A 1 93 ? 10.844 40.596 31.584 1.00 43.46 92 LEU A CA 1
ATOM 702 C C . LEU A 1 93 ? 10.926 40.731 33.094 1.00 44.95 92 LEU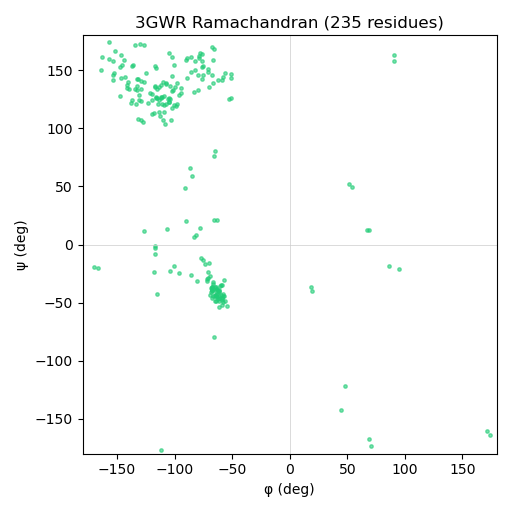 A C 1
ATOM 703 O O . LEU A 1 93 ? 10.342 39.923 33.808 1.00 44.54 92 LEU A O 1
ATOM 708 N N . THR A 1 94 ? 11.701 41.718 33.556 1.00 47.49 93 THR A N 1
ATOM 709 C CA . THR A 1 94 ? 11.738 42.103 34.986 1.00 49.25 93 THR A CA 1
ATOM 710 C C . THR A 1 94 ? 11.162 43.511 35.065 1.00 50.74 93 THR A C 1
ATOM 711 O O . THR A 1 94 ? 11.655 44.443 34.405 1.00 49.51 93 THR A O 1
ATOM 715 N N . ILE A 1 95 ? 10.091 43.649 35.842 1.00 54.24 94 ILE A N 1
ATOM 716 C CA . ILE A 1 95 ? 9.403 44.933 35.989 1.00 56.68 94 ILE A CA 1
ATOM 717 C C . ILE A 1 95 ? 9.827 45.558 37.303 1.00 58.29 94 ILE A C 1
ATOM 718 O O . ILE A 1 95 ? 9.861 44.878 38.331 1.00 58.68 94 ILE A O 1
ATOM 723 N N . GLY A 1 96 ? 10.171 46.843 37.256 1.00 60.31 95 GLY A N 1
ATOM 724 C CA . GLY A 1 96 ? 10.563 47.612 38.449 1.00 61.66 95 GLY A CA 1
ATOM 725 C C . GLY A 1 96 ? 11.528 46.949 39.428 1.00 62.91 95 GLY A C 1
ATOM 726 O O . GLY A 1 96 ? 12.452 46.223 39.028 1.00 62.23 95 GLY A O 1
ATOM 727 N N . ASP A 1 97 ? 11.295 47.194 40.722 1.00 64.50 96 ASP A N 1
ATOM 728 C CA . ASP A 1 97 ? 12.163 46.676 41.786 1.00 65.50 96 ASP A CA 1
ATOM 729 C C . ASP A 1 97 ? 11.950 45.187 42.124 1.00 66.00 96 ASP A C 1
ATOM 730 O O . ASP A 1 97 ? 12.444 44.710 43.160 1.00 66.40 96 ASP A O 1
ATOM 732 N N . GLU A 1 98 ? 11.239 44.446 41.271 1.00 65.44 97 GLU A N 1
ATOM 733 C CA . GLU A 1 98 ? 11.030 43.023 41.525 1.00 65.25 97 GLU A CA 1
ATOM 734 C C . GLU A 1 98 ? 12.370 42.325 41.420 1.00 64.74 97 GLU A C 1
ATOM 735 O O . GLU A 1 98 ? 13.176 42.653 40.546 1.00 64.58 97 GLU A O 1
ATOM 741 N N . THR A 1 99 ? 12.620 41.388 42.327 1.00 64.59 98 THR A N 1
ATOM 742 C CA . THR A 1 99 ? 13.890 40.681 42.337 1.00 64.83 98 THR A CA 1
ATOM 743 C C . THR A 1 99 ? 13.999 39.832 41.065 1.00 64.66 98 THR A C 1
ATOM 744 O O . THR A 1 99 ? 14.629 40.276 40.093 1.00 65.88 98 THR A O 1
ATOM 748 N N . ALA A 1 100 ? 13.354 38.662 41.037 1.00 63.22 99 ALA A N 1
ATOM 749 C CA . ALA A 1 100 ? 13.404 37.780 39.856 1.00 61.36 99 ALA A CA 1
ATOM 750 C C . ALA A 1 100 ? 12.468 38.241 38.715 1.00 59.86 99 ALA A C 1
ATOM 751 O O . ALA A 1 100 ? 11.584 39.092 38.906 1.00 58.66 99 ALA A O 1
ATOM 753 N N . PRO A 1 101 ? 12.682 37.690 37.506 1.00 58.84 100 PRO A N 1
ATOM 754 C CA . PRO A 1 101 ? 11.828 38.083 36.398 1.00 58.23 100 PRO A CA 1
ATOM 755 C C . PRO A 1 101 ? 10.483 37.381 36.433 1.00 57.37 100 PRO A C 1
ATOM 756 O O . PRO A 1 101 ? 10.324 36.347 37.077 1.00 56.98 100 PRO A O 1
ATOM 760 N N . ARG A 1 102 ? 9.525 37.958 35.729 1.00 56.70 101 ARG A N 1
ATOM 761 C CA . ARG A 1 102 ? 8.217 37.356 35.583 1.00 56.20 101 ARG A CA 1
ATOM 762 C C . ARG A 1 102 ? 8.340 36.047 34.792 1.00 54.09 101 ARG A C 1
ATOM 763 O O . ARG A 1 102 ? 9.416 35.713 34.277 1.00 52.91 101 ARG A O 1
ATOM 771 N N . PRO A 1 103 ? 7.268 35.252 34.780 1.00 52.77 102 PRO A N 1
ATOM 772 C CA . PRO A 1 103 ? 7.301 34.062 33.933 1.00 52.22 102 PRO A CA 1
ATOM 773 C C . PRO A 1 103 ? 7.547 34.403 32.446 1.00 49.03 102 PRO A C 1
ATOM 774 O O . PRO A 1 103 ? 7.066 35.423 31.938 1.00 47.63 102 PRO A O 1
ATOM 778 N N . ALA A 1 104 ? 8.294 33.524 31.787 1.00 47.22 103 ALA A N 1
ATOM 779 C CA . ALA A 1 104 ? 8.676 33.671 30.396 1.00 44.68 103 ALA A CA 1
ATOM 780 C C . ALA A 1 104 ? 7.523 33.768 29.405 1.00 42.52 103 ALA A C 1
ATOM 781 O O . ALA A 1 104 ? 6.474 33.135 29.554 1.00 41.05 103 ALA A O 1
ATOM 783 N N . ILE A 1 105 ? 7.733 34.626 28.415 1.00 40.19 104 ILE A N 1
ATOM 784 C CA . ILE A 1 105 ? 6.855 34.767 27.276 1.00 37.17 104 ILE A CA 1
ATOM 785 C C . ILE A 1 105 ? 7.631 34.040 26.181 1.00 35.42 104 ILE A C 1
ATOM 786 O O . ILE A 1 105 ? 8.853 34.181 26.085 1.00 32.92 104 ILE A O 1
ATOM 791 N N . LEU A 1 106 ? 6.943 33.227 25.385 1.00 34.99 105 LEU A N 1
ATOM 792 C CA . LEU A 1 106 ? 7.593 32.502 24.320 1.00 34.66 105 LEU A CA 1
ATOM 793 C C . LEU A 1 106 ? 7.354 33.300 23.061 1.00 35.59 105 LEU A C 1
ATOM 794 O O . LEU A 1 106 ? 6.237 33.787 22.861 1.00 37.08 105 LEU A O 1
ATOM 799 N N . ALA A 1 107 ? 8.365 33.426 22.197 1.00 33.37 106 ALA A N 1
ATOM 800 C CA . ALA A 1 107 ? 8.171 34.164 20.950 1.00 32.83 106 ALA A CA 1
ATOM 801 C C . ALA A 1 107 ? 8.729 33.461 19.719 1.00 33.02 106 ALA A C 1
ATOM 802 O O . ALA A 1 107 ? 9.844 32.951 19.733 1.00 35.27 106 ALA A O 1
ATOM 804 N N . THR A 1 108 ? 7.942 33.417 18.664 1.00 32.69 107 THR A N 1
ATOM 805 C CA . THR A 1 108 ? 8.436 32.977 17.363 1.00 33.05 107 THR A CA 1
ATOM 806 C C . THR A 1 108 ? 8.760 34.225 16.523 1.00 32.65 107 THR A C 1
ATOM 807 O O . THR A 1 108 ? 7.892 35.008 16.228 1.00 33.08 107 THR A O 1
ATOM 811 N N . ASN A 1 109 ? 10.017 34.378 16.115 1.00 34.97 108 ASN A N 1
ATOM 812 C CA . ASN A 1 109 ? 10.441 35.470 15.227 1.00 33.83 108 ASN A CA 1
ATOM 813 C C . ASN A 1 109 ? 10.895 34.897 13.869 1.00 34.64 108 ASN A C 1
ATOM 814 O O . ASN A 1 109 ? 11.678 33.944 13.832 1.00 34.43 108 ASN A O 1
ATOM 819 N N . VAL A 1 110 ? 10.463 35.514 12.771 1.00 33.14 109 VAL A N 1
ATOM 820 C CA . VAL A 1 110 ? 10.765 35.071 11.432 1.00 33.74 109 VAL A CA 1
ATOM 821 C C . VAL A 1 110 ? 11.441 36.204 10.667 1.00 33.25 109 VAL A C 1
ATOM 822 O O . VAL A 1 110 ? 10.899 37.307 10.564 1.00 32.88 109 VAL A O 1
ATOM 826 N N . TYR A 1 111 ? 12.646 35.922 10.187 1.00 32.22 110 TYR A N 1
ATOM 827 C CA . TYR A 1 111 ? 13.435 36.861 9.391 1.00 32.82 110 TYR A CA 1
ATOM 828 C C . TYR A 1 111 ? 13.490 36.449 7.915 1.00 32.37 110 TYR A C 1
ATOM 829 O O . TYR A 1 111 ? 13.650 35.260 7.583 1.00 30.82 110 TYR A O 1
ATOM 838 N N . ARG A 1 112 ? 13.365 37.445 7.037 1.00 30.14 111 ARG A N 1
ATOM 839 C CA . ARG A 1 112 ? 13.425 37.244 5.589 1.00 30.33 111 ARG A CA 1
ATOM 840 C C . ARG A 1 112 ? 14.715 37.854 5.065 1.00 30.26 111 ARG A C 1
ATOM 841 O O . ARG A 1 112 ? 15.074 38.952 5.474 1.00 28.85 111 ARG A O 1
ATOM 849 N N . ARG A 1 113 ? 15.366 37.169 4.130 1.00 30.77 112 ARG A N 1
ATOM 850 C CA . ARG A 1 113 ? 16.582 37.685 3.517 1.00 31.58 112 ARG A CA 1
ATOM 851 C C . ARG A 1 113 ? 16.224 38.653 2.377 1.00 34.34 112 ARG A C 1
ATOM 852 O O . ARG A 1 113 ? 15.396 38.347 1.539 1.00 33.21 112 ARG A O 1
ATOM 860 N N . GLU A 1 114 ? 16.850 39.829 2.377 1.00 37.82 113 GLU A N 1
ATOM 861 C CA . GLU A 1 114 ? 16.694 40.830 1.313 1.00 39.59 113 GLU A CA 1
ATOM 862 C C . GLU A 1 114 ? 18.019 40.924 0.580 1.00 40.13 113 GLU A C 1
ATOM 863 O O . GLU A 1 114 ? 18.968 40.204 0.895 1.00 39.78 113 GLU A O 1
ATOM 869 N N . ALA A 1 115 ? 18.107 41.823 -0.392 1.00 42.97 114 ALA A N 1
ATOM 870 C CA . ALA A 1 115 ? 19.324 41.952 -1.202 1.00 44.14 114 ALA A CA 1
ATOM 871 C C . ALA A 1 115 ? 20.580 42.307 -0.396 1.00 44.87 114 ALA A C 1
ATOM 872 O O . ALA A 1 115 ? 21.673 41.834 -0.689 1.00 45.12 114 ALA A O 1
ATOM 874 N N . ASP A 1 116 ? 20.406 43.116 0.634 1.00 46.79 115 ASP A N 1
ATOM 875 C CA . ASP A 1 116 ? 21.530 43.629 1.414 1.00 47.94 115 ASP A CA 1
ATOM 876 C C . ASP A 1 116 ? 21.574 43.208 2.880 1.00 47.10 115 ASP A C 1
ATOM 877 O O . ASP A 1 116 ? 22.527 43.572 3.585 1.00 49.36 115 ASP A O 1
ATOM 882 N N . GLY A 1 117 ? 20.567 42.468 3.343 1.00 42.80 116 GLY A N 1
ATOM 883 C CA . GLY A 1 117 ? 20.515 42.042 4.740 1.00 40.43 116 GLY A CA 1
ATOM 884 C C . GLY A 1 117 ? 19.204 41.335 5.063 1.00 38.79 116 GLY A C 1
ATOM 885 O O . GLY A 1 117 ? 18.499 40.894 4.154 1.00 40.44 116 GLY A O 1
ATOM 886 N N . TRP A 1 118 ? 18.907 41.207 6.354 1.00 35.13 117 TRP A N 1
ATOM 887 C CA . TRP A 1 118 ? 17.713 40.542 6.842 1.00 33.52 117 TRP A CA 1
ATOM 888 C C . TRP A 1 118 ? 16.790 41.490 7.581 1.00 33.39 117 TRP A C 1
ATOM 889 O O . TRP A 1 118 ? 17.246 42.435 8.203 1.00 32.95 117 TRP A O 1
ATOM 900 N N . ARG A 1 119 ? 15.494 41.173 7.559 1.00 35.05 118 ARG A N 1
ATOM 901 C CA A ARG A 1 119 ? 14.466 41.965 8.236 0.50 34.58 118 ARG A CA 1
ATOM 902 C CA B ARG A 1 119 ? 14.434 41.958 8.203 0.50 35.50 118 ARG A CA 1
ATOM 903 C C . ARG A 1 119 ? 13.373 41.046 8.817 1.00 34.76 118 ARG A C 1
ATOM 904 O O . ARG A 1 119 ? 13.077 39.982 8.264 1.00 34.31 118 ARG A O 1
ATOM 927 N N . VAL A 1 121 ? 9.714 39.732 9.585 1.00 31.67 120 VAL A N 1
ATOM 928 C CA . VAL A 1 121 ? 8.393 39.715 8.918 1.00 32.34 120 VAL A CA 1
ATOM 929 C C . VAL A 1 121 ? 7.301 39.258 9.886 1.00 32.92 120 VAL A C 1
ATOM 930 O O . VAL A 1 121 ? 6.120 39.501 9.637 1.00 34.66 120 VAL A O 1
ATOM 934 N N . LEU A 1 122 ? 7.667 38.586 10.979 1.00 34.51 121 LEU A N 1
ATOM 935 C CA . LEU A 1 122 ? 6.661 38.166 11.969 1.00 34.25 121 LEU A CA 1
ATOM 936 C C . LEU A 1 122 ? 7.224 38.012 13.370 1.00 33.43 121 LEU A C 1
ATOM 937 O O . LEU A 1 122 ? 8.342 37.520 13.553 1.00 32.50 121 LEU A O 1
ATOM 942 N N . HIS A 1 123 ? 6.381 38.339 14.351 1.00 31.53 122 HIS A N 1
ATOM 943 C CA . HIS A 1 123 ? 6.653 38.144 15.782 1.00 32.04 122 HIS A CA 1
ATOM 944 C C . HIS A 1 123 ? 5.373 37.603 16.340 1.00 31.19 122 HIS A C 1
ATOM 945 O O . HIS A 1 123 ? 4.346 38.222 16.158 1.00 29.61 122 HIS A O 1
ATOM 952 N N . HIS A 1 124 ? 5.432 36.448 16.994 1.00 31.88 123 HIS A N 1
ATOM 953 C CA . HIS A 1 124 ? 4.258 35.827 17.595 1.00 32.28 123 HIS A CA 1
ATOM 954 C C . HIS A 1 124 ? 4.656 35.441 19.015 1.00 32.74 123 HIS A C 1
ATOM 955 O O . HIS A 1 124 ? 5.476 34.520 19.225 1.00 33.51 123 HIS A O 1
ATOM 962 N N . ALA A 1 125 ? 4.110 36.178 19.978 1.00 31.82 124 ALA A N 1
ATOM 963 C CA . ALA A 1 125 ? 4.414 35.985 21.402 1.00 32.45 124 ALA A CA 1
ATOM 964 C C . ALA A 1 125 ? 3.247 35.358 22.123 1.00 31.68 124 ALA A C 1
ATOM 965 O O . ALA A 1 125 ? 2.082 35.711 21.867 1.00 30.18 124 ALA A O 1
ATOM 967 N N . SER A 1 126 ? 3.548 34.416 23.011 1.00 32.17 125 SER A N 1
ATOM 968 C CA . SER A 1 126 ? 2.507 33.760 23.796 1.00 31.64 125 SER A CA 1
ATOM 969 C C . SER A 1 126 ? 3.003 33.417 25.185 1.00 31.82 125 SER A C 1
ATOM 970 O O . SER A 1 126 ? 4.202 33.262 25.380 1.00 31.24 125 SER A O 1
ATOM 973 N N . PRO A 1 127 ? 2.074 33.311 26.160 1.00 32.77 126 PRO A N 1
ATOM 974 C CA . PRO A 1 127 ? 2.408 32.960 27.531 1.00 33.77 126 PRO A CA 1
ATOM 975 C C . PRO A 1 127 ? 2.684 31.480 27.661 1.00 34.29 126 PRO A C 1
ATOM 976 O O . PRO A 1 127 ? 2.262 30.711 26.815 1.00 34.16 126 PRO A O 1
ATOM 980 N N . LEU A 1 128 ? 3.415 31.100 28.702 1.00 35.11 127 LEU A N 1
ATOM 981 C CA . LEU A 1 128 ? 3.742 29.697 28.985 1.00 38.48 127 LEU A CA 1
ATOM 982 C C . LEU A 1 128 ? 3.016 29.282 30.248 1.00 40.93 127 LEU A C 1
ATOM 983 O O . LEU A 1 128 ? 3.123 29.970 31.234 1.00 42.92 127 LEU A O 1
ATOM 988 N N . GLN A 1 129 ? 2.253 28.190 30.214 1.00 43.41 128 GLN A N 1
ATOM 989 C CA . GLN A 1 129 ? 1.531 27.698 31.403 1.00 44.78 128 GLN A CA 1
ATOM 990 C C . GLN A 1 129 ? 2.484 27.484 32.580 1.00 47.23 128 GLN A C 1
ATOM 991 O O . GLN A 1 129 ? 3.445 26.714 32.475 1.00 48.30 128 GLN A O 1
ATOM 999 N N . SER B 1 3 ? 3.561 4.662 -0.286 1.00 56.52 2 SER B N 1
ATOM 1000 C CA . SER B 1 3 ? 3.253 5.976 -0.906 1.00 55.57 2 SER B CA 1
ATOM 1001 C C . SER B 1 3 ? 3.151 7.142 0.090 1.00 53.26 2 SER B C 1
ATOM 1002 O O . SER B 1 3 ? 2.504 7.027 1.139 1.00 51.97 2 SER B O 1
ATOM 1005 N N . GLU B 1 4 ? 3.787 8.260 -0.254 1.00 52.13 3 GLU B N 1
ATOM 1006 C CA . GLU B 1 4 ? 3.742 9.448 0.594 1.00 53.75 3 GLU B CA 1
ATOM 1007 C C . GLU B 1 4 ? 3.063 10.584 -0.166 1.00 48.65 3 GLU B C 1
ATOM 1008 O O . GLU B 1 4 ? 3.362 10.789 -1.328 1.00 47.68 3 GLU B O 1
ATOM 1014 N N . PRO B 1 5 ? 2.141 11.321 0.489 1.00 44.45 4 PRO B N 1
ATOM 1015 C CA . PRO B 1 5 ? 1.450 12.381 -0.241 1.00 42.52 4 PRO B CA 1
ATOM 1016 C C . PRO B 1 5 ? 2.299 13.589 -0.571 1.00 38.79 4 PRO B C 1
ATOM 1017 O O . PRO B 1 5 ? 3.221 13.902 0.146 1.00 36.15 4 PRO B O 1
ATOM 1021 N N . VAL B 1 6 ? 1.965 14.252 -1.673 1.00 35.69 5 VAL B N 1
ATOM 1022 C CA . VAL B 1 6 ? 2.594 15.497 -2.062 1.00 33.72 5 VAL B CA 1
ATOM 1023 C C . VAL B 1 6 ? 1.471 16.557 -2.148 1.00 32.40 5 VAL B C 1
ATOM 1024 O O . VAL B 1 6 ? 0.419 16.348 -2.804 1.00 31.95 5 VAL B O 1
ATOM 1028 N N . PHE B 1 7 ? 1.701 17.691 -1.502 1.00 31.89 6 PHE B N 1
ATOM 1029 C CA . PHE B 1 7 ? 0.767 18.816 -1.462 1.00 32.02 6 PHE B CA 1
ATOM 1030 C C . PHE B 1 7 ? 1.229 19.904 -2.417 1.00 29.87 6 PHE B C 1
ATOM 1031 O O . PHE B 1 7 ? 2.319 20.479 -2.267 1.00 31.37 6 PHE B O 1
ATOM 1039 N N . PRO B 1 8 ? 0.414 20.191 -3.430 1.00 29.82 7 PRO B N 1
ATOM 1040 C CA . PRO B 1 8 ? 0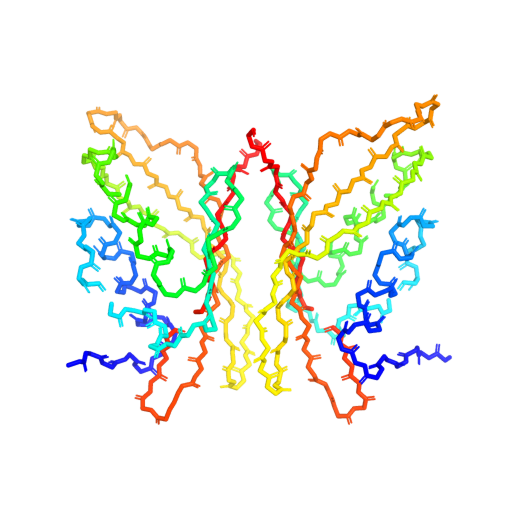.890 21.109 -4.459 1.00 28.91 7 PRO B CA 1
ATOM 1041 C C . PRO B 1 8 ? 0.964 22.562 -4.074 1.00 31.44 7 PRO B C 1
ATOM 1042 O O . PRO B 1 8 ? 1.687 23.299 -4.732 1.00 30.54 7 PRO B O 1
ATOM 1046 N N . THR B 1 9 ? 0.296 22.966 -2.989 1.00 31.81 8 THR B N 1
ATOM 1047 C CA . THR B 1 9 ? 0.275 24.366 -2.600 1.00 32.06 8 THR B CA 1
ATOM 1048 C C . THR B 1 9 ? 0.233 24.440 -1.063 1.00 32.87 8 THR B C 1
ATOM 1049 O O . THR B 1 9 ? -0.130 23.478 -0.381 1.00 30.85 8 THR B O 1
ATOM 1053 N N . PRO B 1 10 ? 0.546 25.601 -0.498 1.00 33.02 9 PRO B N 1
ATOM 1054 C CA . PRO B 1 10 ? 0.380 25.800 0.947 1.00 33.44 9 PRO B CA 1
ATOM 1055 C C . PRO B 1 10 ? -1.067 25.608 1.412 1.00 31.05 9 PRO B C 1
ATOM 1056 O O . PRO B 1 10 ? -1.300 25.079 2.473 1.00 29.21 9 PRO B O 1
ATOM 1060 N N . GLU B 1 11 ? -2.036 25.987 0.592 1.00 30.96 10 GLU B N 1
ATOM 1061 C CA . GLU B 1 11 ? -3.424 25.799 0.950 1.00 30.60 10 GLU B CA 1
ATOM 1062 C C . GLU B 1 11 ? -3.763 24.307 1.087 1.00 33.43 10 GLU B C 1
ATOM 1063 O O . GLU B 1 11 ? -4.565 23.905 1.955 1.00 33.28 10 GLU B O 1
ATOM 1069 N N . ALA B 1 12 ? -3.191 23.494 0.208 1.00 32.32 11 ALA B N 1
ATOM 1070 C CA . ALA B 1 12 ? -3.432 21.996 0.2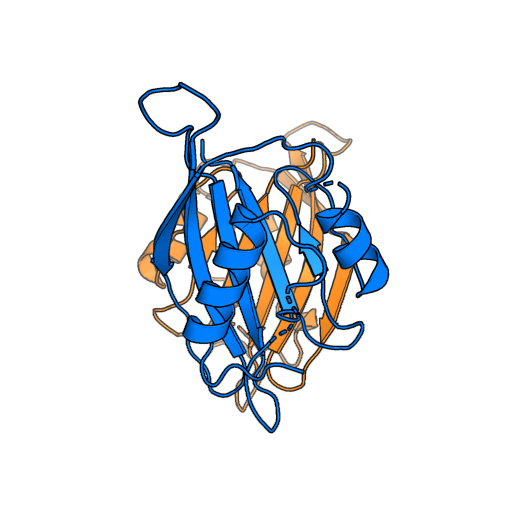73 1.00 35.34 11 ALA B CA 1
ATOM 1071 C C . ALA B 1 12 ? -2.797 21.415 1.522 1.00 33.57 11 ALA B C 1
ATOM 1072 O O . ALA B 1 12 ? -3.389 20.534 2.180 1.00 32.47 11 ALA B O 1
ATOM 1074 N N . ALA B 1 13 ? -1.601 21.898 1.871 1.00 31.14 12 ALA B N 1
ATOM 1075 C CA . ALA B 1 13 ? -0.975 21.436 3.117 1.00 31.86 12 ALA B CA 1
ATOM 1076 C C . ALA B 1 13 ? -1.841 21.835 4.304 1.00 31.78 12 ALA B C 1
ATOM 1077 O O . ALA B 1 13 ? -2.049 21.035 5.180 1.00 33.34 12 ALA B O 1
ATOM 1079 N N . GLU B 1 14 ? -2.373 23.059 4.318 1.00 30.94 13 GLU B N 1
ATOM 1080 C CA A GLU B 1 14 ? -3.196 23.500 5.451 0.50 32.30 13 GLU B CA 1
ATOM 1081 C CA B GLU B 1 14 ? -3.243 23.555 5.407 0.50 32.44 13 GLU B CA 1
ATOM 1082 C C . GLU B 1 14 ? -4.492 22.698 5.518 1.00 32.25 13 GLU B C 1
ATOM 1083 O O . GLU B 1 14 ? -4.897 22.307 6.604 1.00 32.41 13 GLU B O 1
ATOM 1094 N N . ASP B 1 15 ? -5.111 22.431 4.366 1.00 30.61 14 ASP B N 1
ATOM 1095 C CA . ASP B 1 15 ? -6.293 21.598 4.334 1.00 31.94 14 ASP B CA 1
ATOM 1096 C C . ASP B 1 15 ? -5.988 20.202 4.925 1.00 33.44 14 ASP B C 1
ATOM 1097 O O . ASP B 1 15 ? -6.766 19.683 5.733 1.00 32.51 14 ASP B O 1
ATOM 1102 N N . ALA B 1 16 ? -4.855 19.603 4.506 1.00 30.81 15 ALA B N 1
ATOM 1103 C CA . ALA B 1 16 ? -4.447 18.306 5.018 1.00 31.56 15 ALA B CA 1
ATOM 1104 C C . ALA B 1 16 ? -4.193 18.357 6.557 1.00 31.85 15 ALA B C 1
ATOM 1105 O O . ALA B 1 16 ? -4.556 17.443 7.296 1.00 34.50 15 ALA B O 1
ATOM 1107 N N . PHE B 1 17 ? -3.571 19.437 7.017 1.00 32.51 16 PHE B N 1
ATOM 1108 C CA . PHE B 1 17 ? -3.259 19.623 8.432 1.00 32.62 16 PHE B CA 1
ATOM 1109 C C . PHE B 1 17 ? -4.526 19.585 9.272 1.00 30.97 16 PHE B C 1
ATOM 1110 O O . PHE B 1 17 ? -4.622 18.837 10.228 1.00 31.31 16 PHE B O 1
ATOM 1118 N N . TYR B 1 18 ? -5.515 20.385 8.892 1.00 30.61 17 TYR B N 1
ATOM 1119 C CA . TYR B 1 18 ? -6.740 20.446 9.693 1.00 31.72 17 TYR B CA 1
ATOM 1120 C C . TYR B 1 18 ? -7.607 19.208 9.598 1.00 32.06 17 TYR B C 1
ATOM 1121 O O . TYR B 1 18 ? -8.309 18.882 10.559 1.00 33.94 17 TYR B O 1
ATOM 1130 N N . ALA B 1 19 ? -7.560 18.513 8.465 1.00 31.31 18 ALA B N 1
ATOM 1131 C CA . ALA B 1 19 ? -8.291 17.280 8.291 1.00 29.96 18 ALA B CA 1
ATOM 1132 C C . ALA B 1 19 ? -7.679 16.216 9.222 1.00 29.87 18 ALA B C 1
ATOM 1133 O O . ALA B 1 19 ? -8.405 15.526 9.930 1.00 29.72 18 ALA B O 1
ATOM 1135 N N . ALA B 1 20 ? -6.347 16.116 9.241 1.00 31.49 19 ALA B N 1
ATOM 1136 C CA . ALA B 1 20 ? -5.666 15.179 10.115 1.00 30.49 19 ALA B CA 1
ATOM 1137 C C . ALA B 1 20 ? -5.967 15.496 11.592 1.00 30.29 19 ALA B C 1
ATOM 1138 O O . ALA B 1 20 ? -6.094 14.608 12.409 1.00 29.95 19 ALA B O 1
ATOM 1140 N N . PHE B 1 21 ? -6.021 16.785 11.918 1.00 31.50 20 PHE B N 1
ATOM 1141 C CA . PHE B 1 21 ? -6.309 17.272 13.262 1.00 31.97 20 PHE B CA 1
ATOM 1142 C C . PHE B 1 21 ? -7.710 16.814 13.716 1.00 32.16 20 PHE B C 1
ATOM 1143 O O . PHE B 1 21 ? -7.880 16.244 14.799 1.00 32.61 20 PHE B O 1
ATOM 1151 N N . GLU B 1 22 ? -8.728 17.105 12.912 1.00 32.14 21 GLU B N 1
ATOM 1152 C CA . GLU B 1 22 ? -10.088 16.720 13.280 1.00 33.98 21 GLU B CA 1
ATOM 1153 C C . GLU B 1 22 ? -10.264 15.189 13.320 1.00 32.87 21 GLU B C 1
ATOM 1154 O O . GLU B 1 22 ? -10.984 14.670 14.152 1.00 31.19 21 GLU B O 1
ATOM 1160 N N . ALA B 1 23 ? -9.619 14.463 12.407 1.00 32.96 22 ALA B N 1
ATOM 1161 C CA . ALA B 1 23 ? -9.739 12.985 12.403 1.00 31.64 22 ALA B CA 1
ATOM 1162 C C . ALA B 1 23 ? -8.895 12.333 13.495 1.00 30.83 22 ALA B C 1
ATOM 1163 O O . ALA B 1 23 ? -9.002 11.138 13.731 1.00 32.15 22 ALA B O 1
ATOM 1165 N N . ARG B 1 24 ? -8.021 13.113 14.117 1.00 31.75 23 ARG B N 1
ATOM 1166 C CA . ARG B 1 24 ? -7.053 12.623 15.073 1.00 32.69 23 ARG B CA 1
ATOM 1167 C C . ARG B 1 24 ? -6.255 11.491 14.422 1.00 33.37 23 ARG B C 1
ATOM 1168 O O . ARG B 1 24 ? -6.121 10.402 14.986 1.00 32.75 23 ARG B O 1
ATOM 1176 N N . SER B 1 25 ? -5.761 11.748 13.212 1.00 33.55 24 SER B N 1
ATOM 1177 C CA . SER B 1 25 ? -4.932 10.752 12.487 1.00 33.60 24 SER B CA 1
ATOM 1178 C C . SER B 1 25 ? -3.439 11.117 12.540 1.00 32.50 24 SER B C 1
ATOM 1179 O O . SER B 1 25 ? -3.007 12.066 11.884 1.00 30.94 24 SER B O 1
ATOM 1182 N N . LEU B 1 26 ? -2.664 10.369 13.322 1.00 31.53 25 LEU B N 1
ATOM 1183 C CA . LEU B 1 26 ? -1.232 10.624 13.466 1.00 31.88 25 LEU B CA 1
ATOM 1184 C C . LEU B 1 26 ? -0.439 10.427 12.145 1.00 34.01 25 LEU B C 1
ATOM 1185 O O . LEU B 1 26 ? 0.408 11.276 11.790 1.00 34.56 25 LEU B O 1
ATOM 1190 N N . ASP B 1 27 ? -0.724 9.344 11.416 1.00 33.54 26 ASP B N 1
ATOM 1191 C CA . ASP B 1 27 ? -0.028 9.063 10.152 1.00 34.39 26 ASP B CA 1
ATOM 1192 C C . ASP B 1 27 ? -0.290 10.188 9.174 1.00 35.08 26 ASP B C 1
ATOM 1193 O O . ASP B 1 27 ? 0.635 10.702 8.570 1.00 34.81 26 ASP B O 1
ATOM 1198 N N . ASP B 1 28 ? -1.543 10.603 9.052 1.00 33.19 27 ASP B N 1
ATOM 1199 C CA . ASP B 1 28 ? -1.872 11.693 8.153 1.00 33.40 27 ASP B CA 1
ATOM 1200 C C . ASP B 1 28 ? -1.246 13.004 8.620 1.00 34.08 27 ASP B C 1
ATOM 1201 O O . ASP B 1 28 ? -0.777 13.822 7.810 1.00 33.93 27 ASP B O 1
ATOM 1222 N N . ALA B 1 31 ? 2.454 13.226 7.889 1.00 34.55 30 ALA B N 1
ATOM 1223 C CA . ALA B 1 31 ? 2.737 13.350 6.440 1.00 33.93 30 ALA B CA 1
ATOM 1224 C C . ALA B 1 31 ? 2.699 14.818 5.966 1.00 32.61 30 ALA B C 1
ATOM 1225 O O . ALA B 1 31 ? 3.256 15.155 4.916 1.00 33.87 30 ALA B O 1
ATOM 1227 N N . VAL B 1 32 ? 2.075 15.694 6.734 1.00 31.86 31 VAL B N 1
ATOM 1228 C CA . VAL B 1 32 ? 1.983 17.134 6.401 1.00 33.14 31 VAL B CA 1
ATOM 1229 C C . VAL B 1 32 ? 3.272 17.874 6.794 1.00 34.47 31 VAL B C 1
ATOM 1230 O O . VAL B 1 32 ? 3.655 18.865 6.151 1.00 35.12 31 VAL B O 1
ATOM 1234 N N . TRP B 1 33 ? 3.926 17.404 7.853 1.00 32.64 32 TRP B N 1
ATOM 1235 C CA . TRP B 1 33 ? 5.156 18.004 8.336 1.00 32.93 32 TRP B CA 1
ATOM 1236 C C . TRP B 1 33 ? 6.354 17.649 7.474 1.00 33.86 32 TRP B C 1
ATOM 1237 O O . TRP B 1 33 ? 6.460 16.554 6.979 1.00 34.04 32 TRP B O 1
ATOM 1248 N N . ALA B 1 34 ? 7.246 18.614 7.304 1.00 34.06 33 ALA B N 1
ATOM 1249 C CA . ALA B 1 34 ? 8.499 18.424 6.594 1.00 33.79 33 ALA B CA 1
ATOM 1250 C C . ALA B 1 34 ? 9.314 17.285 7.217 1.00 34.76 33 ALA B C 1
ATOM 1251 O O . ALA B 1 34 ? 9.287 17.066 8.442 1.00 33.76 33 ALA B O 1
ATOM 1253 N N . ARG B 1 35 ? 10.070 16.577 6.379 1.00 36.07 34 ARG B N 1
ATOM 1254 C CA . ARG B 1 35 ? 10.915 15.504 6.849 1.00 38.09 34 ARG B CA 1
ATOM 1255 C C . ARG B 1 35 ? 12.235 16.123 7.256 1.00 38.32 34 ARG B C 1
ATOM 1256 O O . ARG B 1 35 ? 13.277 15.871 6.676 1.00 40.05 34 ARG B O 1
ATOM 1264 N N . ASP B 1 36 ? 12.157 16.933 8.290 1.00 38.63 35 ASP B N 1
ATOM 1265 C CA . ASP B 1 36 ? 13.271 17.739 8.759 1.00 39.04 35 ASP B CA 1
ATOM 1266 C C . ASP B 1 36 ? 13.210 17.661 10.267 1.00 36.11 35 ASP B C 1
ATOM 1267 O O . ASP B 1 36 ? 12.152 17.849 10.861 1.00 35.49 35 ASP B O 1
ATOM 1272 N N . ASP B 1 37 ? 14.348 17.427 10.897 1.00 34.46 36 ASP B N 1
ATOM 1273 C CA . ASP B 1 37 ? 14.337 17.291 12.339 1.00 36.67 36 ASP B CA 1
ATOM 1274 C C . ASP B 1 37 ? 14.329 18.624 13.097 1.00 36.79 36 ASP B C 1
ATOM 1275 O O . ASP B 1 37 ? 14.471 18.637 14.307 1.00 38.30 36 ASP B O 1
ATOM 1280 N N . HIS B 1 38 ? 14.161 19.741 12.396 1.00 37.03 37 HIS B N 1
ATOM 1281 C CA . HIS B 1 38 ? 14.062 21.040 13.056 1.00 37.14 37 HIS B CA 1
ATOM 1282 C C . HIS B 1 38 ? 12.662 21.583 13.039 1.00 36.05 37 HIS B C 1
ATOM 1283 O O . HIS B 1 38 ? 12.446 22.738 13.370 1.00 37.40 37 HIS B O 1
ATOM 1290 N N . VAL B 1 39 ? 11.688 20.756 12.715 1.00 33.96 38 VAL B N 1
ATOM 1291 C CA . VAL B 1 39 ? 10.327 21.234 12.751 1.00 32.46 38 VAL B CA 1
ATOM 1292 C C . VAL B 1 39 ? 10.001 21.526 14.208 1.00 34.12 38 VAL B C 1
ATOM 1293 O O . VAL B 1 39 ? 10.636 20.963 15.142 1.00 34.21 38 VAL B O 1
ATOM 1297 N N . ALA B 1 40 ? 8.987 22.357 14.412 1.00 32.59 39 ALA B N 1
ATOM 1298 C CA . ALA B 1 40 ? 8.599 22.750 15.749 1.00 32.22 39 ALA B CA 1
ATOM 1299 C C . ALA B 1 40 ? 7.096 22.976 15.850 1.00 31.90 39 ALA B C 1
ATOM 1300 O O . ALA B 1 40 ? 6.465 23.502 14.935 1.00 31.17 39 ALA B O 1
ATOM 1302 N N . CYS B 1 41 ? 6.535 22.594 16.994 1.00 31.61 40 CYS B N 1
ATOM 1303 C CA . CYS B 1 41 ? 5.076 22.690 17.217 1.00 30.75 40 CYS B CA 1
ATOM 1304 C C . CYS B 1 41 ? 4.800 23.210 18.649 1.00 32.23 40 CYS B C 1
ATOM 1305 O O . CYS B 1 41 ? 5.321 22.676 19.634 1.00 32.57 40 CYS B O 1
ATOM 1308 N N . ILE B 1 42 ? 4.086 24.323 18.729 1.00 32.21 41 ILE B N 1
ATOM 1309 C CA . ILE B 1 42 ? 3.751 24.954 19.995 1.00 32.15 41 ILE B CA 1
ATOM 1310 C C . ILE B 1 42 ? 2.259 24.857 20.162 1.00 32.95 41 ILE B C 1
ATOM 1311 O O . ILE B 1 42 ? 1.525 25.444 19.361 1.00 31.91 41 ILE B O 1
ATOM 1316 N N . HIS B 1 43 ? 1.804 24.098 21.170 1.00 33.02 42 HIS B N 1
ATOM 1317 C CA . HIS B 1 43 ? 0.371 23.976 21.481 1.00 30.86 42 HIS B CA 1
ATOM 1318 C C . HIS B 1 43 ? 0.016 25.099 22.476 1.00 31.95 42 HIS B C 1
ATOM 1319 O O . HIS B 1 43 ? 0.902 25.652 23.132 1.00 31.56 42 HIS B O 1
ATOM 1326 N N . PRO B 1 44 ? -1.274 25.450 22.602 1.00 30.66 43 PRO B N 1
ATOM 1327 C CA . PRO B 1 44 ? -1.628 26.576 23.443 1.00 31.86 43 PRO B CA 1
ATOM 1328 C C . PRO B 1 44 ? -1.049 26.533 24.852 1.00 32.43 43 PRO B C 1
ATOM 1329 O O . PRO B 1 44 ? -1.216 25.534 25.555 1.00 31.59 43 PRO B O 1
ATOM 1333 N N . LEU B 1 45 ? -0.369 27.626 25.203 1.00 31.71 44 LEU B N 1
ATOM 1334 C CA . LEU B 1 45 ? 0.231 27.866 26.502 1.00 32.88 44 LEU B CA 1
ATOM 1335 C C . LEU B 1 45 ? 1.408 26.961 26.797 1.00 33.20 44 LEU B C 1
ATOM 1336 O O . LEU B 1 45 ? 1.893 26.962 27.916 1.00 31.84 44 LEU B O 1
ATOM 1341 N N . ALA B 1 46 ? 1.913 26.260 25.775 1.00 33.61 45 ALA B N 1
ATOM 1342 C CA . ALA B 1 46 ? 3.042 25.319 25.944 1.00 33.99 45 ALA B CA 1
ATOM 1343 C C . ALA B 1 46 ? 4.390 25.809 25.412 1.00 33.76 45 ALA B C 1
ATOM 1344 O O . ALA B 1 46 ? 4.467 26.775 24.649 1.00 34.84 45 ALA B O 1
ATOM 1346 N N . ALA B 1 47 ? 5.449 25.111 25.840 1.00 32.26 46 ALA B N 1
ATOM 1347 C CA . ALA B 1 47 ? 6.795 25.325 25.359 1.00 31.23 46 ALA B CA 1
ATOM 1348 C C . ALA B 1 47 ? 6.844 24.533 24.046 1.00 31.30 46 ALA B C 1
ATOM 1349 O O . ALA B 1 47 ? 6.060 23.616 23.860 1.00 31.06 46 ALA B O 1
ATOM 1351 N N . PRO B 1 48 ? 7.772 24.871 23.134 1.00 33.44 47 PRO B N 1
ATOM 1352 C CA . PRO B 1 48 ? 7.775 24.161 21.877 1.00 33.59 47 PRO B CA 1
ATOM 1353 C C . PRO B 1 48 ? 8.238 22.704 21.955 1.00 33.04 47 PRO B C 1
ATOM 1354 O O . PRO B 1 48 ? 9.089 22.359 22.799 1.00 31.26 47 PRO B O 1
ATOM 1358 N N . LEU B 1 49 ? 7.667 21.880 21.074 1.00 34.24 48 LEU B N 1
ATOM 1359 C CA . LEU B 1 49 ? 8.096 20.496 20.846 1.00 36.14 48 LEU B CA 1
ATOM 1360 C C . LEU B 1 49 ? 8.991 20.639 19.613 1.00 36.13 48 LEU B C 1
ATOM 1361 O O . LEU B 1 49 ? 8.536 21.103 18.584 1.00 38.06 48 LEU B O 1
ATOM 1366 N N . ASN B 1 50 ? 10.256 20.249 19.740 1.00 36.54 49 ASN B N 1
ATOM 1367 C CA . ASN B 1 50 ? 11.295 20.402 18.689 1.00 36.16 49 ASN B CA 1
ATOM 1368 C C . ASN B 1 50 ? 11.749 19.077 18.083 1.00 36.46 49 ASN B C 1
ATOM 1369 O O . ASN B 1 50 ? 12.166 18.162 18.816 1.00 36.13 49 ASN B O 1
ATOM 1374 N N . GLY B 1 51 ? 11.696 18.986 16.757 1.00 36.87 50 GLY B N 1
ATOM 1375 C CA . GLY B 1 51 ? 12.066 17.774 16.009 1.00 36.59 50 GLY B CA 1
ATOM 1376 C C . GLY B 1 51 ? 10.888 16.845 15.780 1.00 37.83 50 GLY B C 1
ATOM 1377 O O . GLY B 1 51 ? 9.883 16.933 16.478 1.00 38.38 50 GLY B O 1
ATOM 1378 N N . ARG B 1 52 ? 11.029 15.919 14.837 1.00 38.32 51 ARG B N 1
ATOM 1379 C CA . ARG B 1 52 ? 9.908 15.066 14.419 1.00 39.06 51 ARG B CA 1
ATOM 1380 C C . ARG B 1 52 ? 9.371 14.145 15.514 1.00 38.34 51 ARG B C 1
ATOM 1381 O O . ARG B 1 52 ? 8.178 13.921 15.596 1.00 36.97 51 ARG B O 1
ATOM 1389 N N . ALA B 1 53 ? 10.258 13.561 16.316 1.00 36.51 52 ALA B N 1
ATOM 1390 C CA . ALA B 1 53 ? 9.808 12.661 17.368 1.00 35.44 52 ALA B CA 1
ATOM 1391 C C . ALA B 1 53 ? 8.981 13.431 18.419 1.00 34.08 52 ALA B C 1
ATOM 1392 O O . ALA B 1 53 ? 7.916 12.957 18.815 1.00 32.89 52 ALA B O 1
ATOM 1394 N N . ALA B 1 54 ? 9.444 14.617 18.825 1.00 32.76 53 ALA B N 1
ATOM 1395 C CA . ALA B 1 54 ? 8.725 15.409 19.818 1.00 34.01 53 ALA B CA 1
ATOM 1396 C C . ALA B 1 54 ? 7.372 15.838 19.272 1.00 32.58 53 ALA B C 1
ATOM 1397 O O . ALA B 1 54 ? 6.360 15.710 19.970 1.00 33.36 53 ALA B O 1
ATOM 1399 N N . VAL B 1 55 ? 7.369 16.383 18.059 1.00 32.58 54 VAL B N 1
ATOM 1400 C CA . VAL B 1 55 ? 6.114 16.828 17.394 1.00 32.19 54 VAL B CA 1
ATOM 1401 C C . VAL B 1 55 ? 5.102 15.689 17.304 1.00 31.37 54 VAL B C 1
ATOM 1402 O O . VAL B 1 55 ? 3.921 15.834 17.668 1.00 32.40 54 VAL B O 1
ATOM 1406 N N . ALA B 1 56 ? 5.577 14.549 16.836 1.00 31.56 55 ALA B N 1
ATOM 1407 C CA . ALA B 1 56 ? 4.764 13.352 16.741 1.00 31.36 55 ALA B CA 1
ATOM 1408 C C . ALA B 1 56 ? 4.235 12.921 18.123 1.00 29.49 55 ALA B C 1
ATOM 1409 O O . ALA B 1 56 ? 3.051 12.639 18.264 1.00 30.73 55 ALA B O 1
ATOM 1411 N N . ALA B 1 57 ? 5.071 12.949 19.165 1.00 28.15 56 ALA B N 1
ATOM 1412 C CA . ALA B 1 57 ? 4.596 12.576 20.514 1.00 28.37 56 ALA B CA 1
ATOM 1413 C C . ALA B 1 57 ? 3.527 13.530 21.022 1.00 28.79 56 ALA B C 1
ATOM 1414 O O . ALA B 1 57 ? 2.556 13.122 21.676 1.00 29.13 56 ALA B O 1
ATOM 1416 N N . GLY B 1 58 ? 3.670 14.814 20.700 1.00 29.85 57 GLY B N 1
ATOM 1417 C CA . GLY B 1 58 ? 2.694 15.810 21.103 1.00 28.86 57 GLY B CA 1
ATOM 1418 C C . GLY B 1 58 ? 1.343 15.620 20.442 1.00 30.61 57 GLY B C 1
ATOM 1419 O O . GLY B 1 58 ? 0.299 15.724 21.103 1.00 30.73 57 GLY B O 1
ATOM 1420 N N . TRP B 1 59 ? 1.330 15.355 19.144 1.00 29.34 58 TRP B N 1
ATOM 1421 C CA . TRP B 1 59 ? 0.036 15.100 18.447 1.00 29.69 58 TRP B CA 1
ATOM 1422 C C . TRP B 1 59 ? -0.565 13.785 18.951 1.00 29.94 58 TRP B C 1
ATOM 1423 O O . TRP B 1 59 ? -1.792 13.664 19.189 1.00 30.14 58 TRP B O 1
ATOM 1434 N N . ARG B 1 60 ? 0.300 12.804 19.159 1.00 30.29 59 ARG B N 1
ATOM 1435 C CA . ARG B 1 60 ? -0.173 11.510 19.656 1.00 30.23 59 ARG B CA 1
ATOM 1436 C C . ARG B 1 60 ? -0.872 11.714 21.002 1.00 30.60 59 ARG B C 1
ATOM 1437 O O . ARG B 1 60 ? -1.957 11.179 21.251 1.00 28.68 59 ARG B O 1
ATOM 1445 N N . SER B 1 61 ? -0.213 12.468 21.878 1.00 31.87 60 SER B N 1
ATOM 1446 C CA . SER B 1 61 ? -0.745 12.718 23.211 1.00 32.80 60 SER B CA 1
ATOM 1447 C C . SER B 1 61 ? -2.055 13.491 23.134 1.00 33.14 60 SER B C 1
ATOM 1448 O O . SER B 1 61 ? -3.024 13.119 23.781 1.00 32.04 60 SER B O 1
ATOM 1464 N N . PHE B 1 63 ? -4.179 13.751 20.526 1.00 34.10 62 PHE B N 1
ATOM 1465 C CA . PHE B 1 63 ? -5.206 12.938 19.885 1.00 32.89 62 PHE B CA 1
ATOM 1466 C C . PHE B 1 63 ? -5.695 11.854 20.828 1.00 33.07 62 PHE B C 1
ATOM 1467 O O . PHE B 1 63 ? -6.894 11.560 20.912 1.00 35.31 62 PHE B O 1
ATOM 1475 N N . GLY B 1 64 ? -4.777 11.262 21.567 1.00 31.53 63 GLY B N 1
ATOM 1476 C CA . GLY B 1 64 ? -5.153 10.186 22.484 1.00 31.77 63 GLY B CA 1
ATOM 1477 C C . GLY B 1 64 ? -6.027 10.556 23.664 1.00 29.75 63 GLY B C 1
ATOM 1478 O O . GLY B 1 64 ? -6.825 9.747 24.107 1.00 29.74 63 GLY B O 1
ATOM 1479 N N . ALA B 1 65 ? -5.861 11.783 24.165 1.00 29.82 64 ALA B N 1
ATOM 1480 C CA . ALA B 1 65 ? -6.551 12.267 25.360 1.00 28.05 64 ALA B CA 1
ATOM 1481 C C . ALA B 1 65 ? -7.746 13.152 25.080 1.00 30.26 64 ALA B C 1
ATOM 1482 O O . 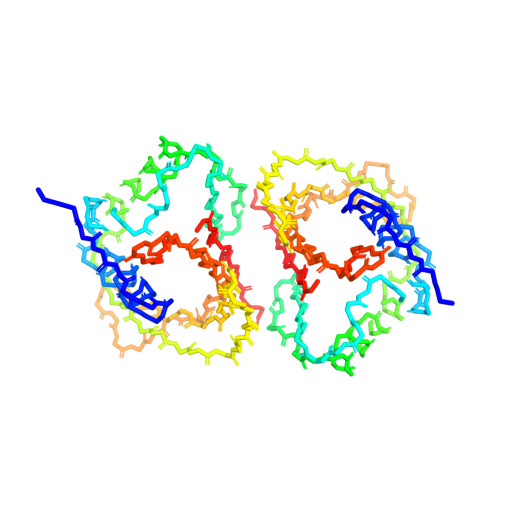ALA B 1 65 ? -8.575 13.341 25.952 1.00 30.75 64 ALA B O 1
ATOM 1484 N N . ALA B 1 66 ? -7.830 13.701 23.884 1.00 32.10 65 ALA B N 1
ATOM 1485 C CA . ALA B 1 66 ? -8.854 14.717 23.570 1.00 36.25 65 ALA B CA 1
ATOM 1486 C C . ALA B 1 66 ? -10.290 14.247 23.497 1.00 39.37 65 ALA B C 1
ATOM 1487 O O . ALA B 1 66 ? -11.209 15.039 23.727 1.00 42.43 65 ALA B O 1
ATOM 1489 N N . GLY B 1 67 ? -10.501 12.980 23.165 1.00 39.92 66 GLY B N 1
ATOM 1490 C CA . GLY B 1 67 ? -11.847 12.504 22.905 1.00 42.74 66 GLY B CA 1
ATOM 1491 C C . GLY B 1 67 ? -12.332 13.161 21.609 1.00 45.19 66 GLY B C 1
ATOM 1492 O O . GLY B 1 67 ? -11.549 13.768 20.864 1.00 44.27 66 GLY B O 1
ATOM 1493 N N . ARG B 1 68 ? -13.633 13.051 21.357 1.00 48.70 67 ARG B N 1
ATOM 1494 C CA . ARG B 1 68 ? -14.266 13.588 20.141 1.00 50.78 67 ARG B CA 1
ATOM 1495 C C . ARG B 1 68 ? -14.552 15.107 20.171 1.00 50.57 67 ARG B C 1
ATOM 1496 O O . ARG B 1 68 ? -15.095 15.659 21.146 1.00 52.28 67 ARG B O 1
ATOM 1498 N N . PHE B 1 69 ? -14.175 15.764 19.079 1.00 48.12 68 PHE B N 1
ATOM 1499 C CA . PHE B 1 69 ? -14.456 17.178 18.886 1.00 45.89 68 PHE B CA 1
ATOM 1500 C C . PHE B 1 69 ? -14.562 17.496 17.392 1.00 44.52 68 PHE B C 1
ATOM 1501 O O . PHE B 1 69 ? -14.151 16.706 16.536 1.00 43.98 68 PHE B O 1
ATOM 1509 N N . ARG B 1 70 ? -15.082 18.680 17.095 1.00 44.40 69 ARG B N 1
ATOM 1510 C CA . ARG B 1 70 ? -15.145 19.189 15.731 1.00 44.26 69 ARG B CA 1
ATOM 1511 C C . ARG B 1 70 ? -14.285 20.445 15.670 1.00 42.55 69 ARG B C 1
ATOM 1512 O O . ARG B 1 70 ? -14.119 21.148 16.669 1.00 40.90 69 ARG B O 1
ATOM 1520 N N . LEU B 1 71 ? -13.778 20.727 14.478 1.00 40.92 70 LEU B N 1
ATOM 1521 C CA . LEU B 1 71 ? -12.928 21.857 14.235 1.00 42.02 70 LEU B CA 1
ATOM 1522 C C . LEU B 1 71 ? -13.373 22.631 12.991 1.00 42.33 70 LEU B C 1
ATOM 1523 O O . LEU B 1 71 ? -13.652 22.039 11.942 1.00 43.29 70 LEU B O 1
ATOM 1528 N N . GLN B 1 72 ? -13.455 23.945 13.117 1.00 40.94 71 GLN B N 1
ATOM 1529 C CA . GLN B 1 72 ? -13.745 24.837 11.980 1.00 41.92 71 GLN B CA 1
ATOM 1530 C C . GLN B 1 72 ? -12.621 25.864 11.997 1.00 40.11 71 GLN B C 1
ATOM 1531 O O . GLN B 1 72 ? -12.245 26.317 13.068 1.00 40.26 71 GLN B O 1
ATOM 1537 N N . VAL B 1 73 ? -12.102 26.236 10.832 1.00 39.06 72 VAL B N 1
ATOM 1538 C CA A VAL B 1 73 ? -11.001 27.187 10.730 0.50 39.23 72 VAL B CA 1
ATOM 1539 C CA B VAL B 1 73 ? -11.019 27.211 10.765 0.50 38.34 72 VAL B CA 1
ATOM 1540 C C . VAL B 1 73 ? -11.339 28.347 9.791 1.00 40.54 72 VAL B C 1
ATOM 1541 O O . VAL B 1 73 ? -12.001 28.141 8.778 1.00 42.00 72 VAL B O 1
ATOM 1548 N N . LYS B 1 74 ? -10.898 29.560 10.139 1.00 42.90 73 LYS B N 1
ATOM 1549 C CA . LYS B 1 74 ? -11.083 30.768 9.317 1.00 46.14 73 LYS B CA 1
ATOM 1550 C C . LYS B 1 74 ? -9.727 31.461 9.197 1.00 45.46 73 LYS B C 1
ATOM 1551 O O . LYS B 1 74 ? -9.048 31.689 10.197 1.00 42.66 73 LYS B O 1
ATOM 1557 N N . ALA B 1 75 ? -9.316 31.774 7.974 1.00 46.83 74 ALA B N 1
ATOM 1558 C CA . ALA B 1 75 ? -8.039 32.469 7.767 1.00 46.17 74 ALA B CA 1
ATOM 1559 C C . ALA B 1 75 ? -8.207 33.942 8.156 1.00 44.00 74 ALA B C 1
ATOM 1560 O O . ALA B 1 75 ? -9.292 34.533 8.080 1.00 45.97 74 ALA B O 1
ATOM 1562 N N . VAL B 1 76 ? -7.154 34.499 8.690 1.00 38.25 75 VAL B N 1
ATOM 1563 C CA . VAL B 1 76 ? -7.180 35.853 9.166 1.00 37.87 75 VAL B CA 1
ATOM 1564 C C . VAL B 1 76 ? -6.222 36.667 8.307 1.00 37.11 75 VAL B C 1
ATOM 1565 O O . VAL B 1 76 ? -6.544 37.777 7.911 1.00 36.06 75 VAL B O 1
ATOM 1569 N N . HIS B 1 77 ? -5.046 36.117 7.997 1.00 36.12 76 HIS B N 1
ATOM 1570 C CA . HIS B 1 77 ? -4.082 36.863 7.242 1.00 35.38 76 HIS B CA 1
ATOM 1571 C C . HIS B 1 77 ? -3.067 35.892 6.698 1.00 36.44 76 HIS B C 1
ATOM 1572 O O . HIS B 1 77 ? -2.917 34.783 7.165 1.00 36.90 76 HIS B O 1
ATOM 1579 N N . GLU B 1 78 ? -2.342 36.317 5.700 1.00 37.32 77 GLU B N 1
ATOM 1580 C CA . GLU B 1 78 ? -1.318 35.481 5.105 1.00 37.79 77 GLU B CA 1
ATOM 1581 C C . GLU B 1 78 ? -0.144 36.340 4.718 1.00 37.60 77 GLU B C 1
ATOM 1582 O O . GLU B 1 78 ? -0.342 37.491 4.311 1.00 38.05 77 GLU B O 1
ATOM 1588 N N . ILE B 1 79 ? 1.060 35.796 4.857 1.00 35.95 78 ILE B N 1
ATOM 1589 C CA . ILE B 1 79 ? 2.265 36.441 4.370 1.00 37.59 78 ILE B CA 1
ATOM 1590 C C . ILE B 1 79 ? 2.844 35.454 3.358 1.00 37.76 78 ILE B C 1
ATOM 1591 O O . ILE B 1 79 ? 3.329 34.375 3.716 1.00 35.72 78 ILE B O 1
ATOM 1596 N N . ARG B 1 80 ? 2.817 35.859 2.098 1.00 37.53 79 ARG B N 1
ATOM 1597 C CA . ARG B 1 80 ? 3.195 35.008 0.999 1.00 39.26 79 ARG B CA 1
ATOM 1598 C C . ARG B 1 80 ? 4.532 35.368 0.355 1.00 38.40 79 ARG B C 1
ATOM 1599 O O . ARG B 1 80 ? 4.739 36.508 -0.044 1.00 37.43 79 ARG B O 1
ATOM 1607 N N . GLN B 1 81 ? 5.471 34.413 0.355 1.00 36.74 80 GLN B N 1
ATOM 1608 C CA . GLN B 1 81 ? 6.716 34.539 -0.413 1.00 36.68 80 GLN B CA 1
ATOM 1609 C C . GLN B 1 81 ? 6.859 33.294 -1.281 1.00 34.23 80 GLN B C 1
ATOM 1610 O O . GLN B 1 81 ? 6.067 32.351 -1.172 1.00 32.94 80 GLN B O 1
ATOM 1616 N N . ALA B 1 82 ? 7.833 33.288 -2.172 1.00 32.37 81 ALA B N 1
ATOM 1617 C CA . ALA B 1 82 ? 7.936 32.171 -3.108 1.00 31.66 81 ALA B CA 1
ATOM 1618 C C . ALA B 1 82 ? 8.312 30.875 -2.383 1.00 32.36 81 ALA B C 1
ATOM 1619 O O . ALA B 1 82 ? 7.781 29.825 -2.703 1.00 30.38 81 ALA B O 1
ATOM 1621 N N . ASP B 1 83 ? 9.197 30.977 -1.389 1.00 32.75 82 ASP B N 1
ATOM 1622 C CA . ASP B 1 83 ? 9.751 29.800 -0.682 1.00 33.27 82 ASP B CA 1
ATOM 1623 C C . ASP B 1 83 ? 9.062 29.406 0.642 1.00 32.99 82 ASP B C 1
ATOM 1624 O O . ASP B 1 83 ? 9.182 28.270 1.099 1.00 31.22 82 ASP B O 1
ATOM 1629 N N . HIS B 1 84 ? 8.410 30.380 1.282 1.00 33.17 83 HIS B N 1
ATOM 1630 C CA . HIS B 1 84 ? 7.690 30.192 2.527 1.00 33.07 83 HIS B CA 1
ATOM 1631 C C . HIS B 1 84 ? 6.399 30.987 2.522 1.00 31.66 83 HIS B C 1
ATOM 1632 O O . HIS B 1 84 ? 6.375 32.155 2.107 1.00 31.61 83 HIS B O 1
ATOM 1639 N N . VAL B 1 85 ? 5.349 30.373 3.049 1.00 32.43 84 VAL B N 1
ATOM 1640 C CA . VAL B 1 85 ? 4.034 31.011 3.150 1.00 31.69 84 VAL B CA 1
ATOM 1641 C C . VAL B 1 85 ? 3.558 30.851 4.590 1.00 32.20 84 VAL B C 1
ATOM 1642 O O . VAL B 1 85 ? 3.594 29.742 5.114 1.00 32.06 84 VAL B O 1
ATOM 1646 N N . ILE B 1 86 ? 3.246 31.983 5.249 1.00 32.99 85 ILE B N 1
ATOM 1647 C CA . ILE B 1 86 ? 2.740 32.001 6.620 1.00 34.25 85 ILE B CA 1
ATOM 1648 C C . ILE B 1 86 ? 1.252 32.295 6.561 1.00 34.66 85 ILE B C 1
ATOM 1649 O O . ILE B 1 86 ? 0.849 33.239 5.892 1.00 36.10 85 ILE B O 1
ATOM 1654 N N . ARG B 1 87 ? 0.445 31.440 7.182 1.00 35.29 86 ARG B N 1
ATOM 1655 C CA . ARG B 1 87 ? -1.004 31.609 7.252 1.00 38.17 86 ARG B CA 1
ATOM 1656 C C . ARG B 1 87 ? -1.404 31.714 8.707 1.00 38.12 86 ARG B C 1
ATOM 1657 O O . ARG B 1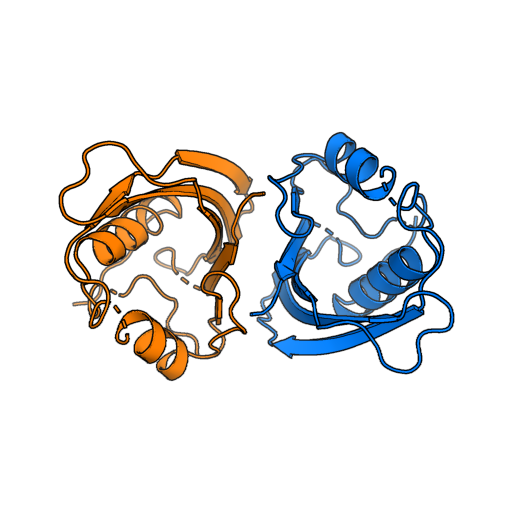 87 ? -1.012 30.877 9.518 1.00 39.67 86 ARG B O 1
ATOM 1665 N N . ILE B 1 88 ? -2.090 32.805 9.051 1.00 37.36 87 ILE B N 1
ATOM 1666 C CA . ILE B 1 88 ? -2.584 33.048 10.405 1.00 35.96 87 ILE B CA 1
ATOM 1667 C C . ILE B 1 88 ? -4.074 32.772 10.383 1.00 36.25 87 ILE B C 1
ATOM 1668 O O . ILE B 1 88 ? -4.801 33.382 9.577 1.00 35.08 87 ILE B O 1
ATOM 1673 N N . VAL B 1 89 ? -4.522 31.892 11.282 1.00 35.43 88 VAL B N 1
ATOM 1674 C CA . VAL B 1 89 ? -5.889 31.434 11.290 1.00 36.94 88 VAL B CA 1
ATOM 1675 C C . VAL B 1 89 ? -6.515 31.372 12.692 1.00 35.55 88 VAL B C 1
ATOM 1676 O O . VAL B 1 89 ? -5.826 31.257 13.706 1.00 34.66 88 VAL B O 1
ATOM 1680 N N . ASP B 1 90 ? -7.835 31.482 12.730 1.00 34.37 89 ASP B N 1
ATOM 1681 C CA . ASP B 1 90 ? -8.605 31.270 13.950 1.00 35.06 89 ASP B CA 1
ATOM 1682 C C . ASP B 1 90 ? -9.114 29.820 13.937 1.00 34.58 89 ASP B C 1
ATOM 1683 O O . ASP B 1 90 ? -9.718 29.385 12.960 1.00 35.64 89 ASP B O 1
ATOM 1688 N N . GLU B 1 91 ? -8.872 29.087 15.021 1.00 36.35 90 GLU B N 1
ATOM 1689 C CA . GLU B 1 91 ? -9.348 27.701 15.182 1.00 35.99 90 GLU B CA 1
ATOM 1690 C C . GLU B 1 91 ? -10.523 27.652 16.157 1.00 37.17 90 GLU B C 1
ATOM 1691 O O . GLU B 1 91 ? -10.411 28.057 17.317 1.00 38.01 90 GLU B O 1
ATOM 1697 N N . PHE B 1 92 ? -11.642 27.122 15.690 1.00 37.64 91 PHE B N 1
ATOM 1698 C CA . PHE B 1 92 ? -12.851 27.029 16.497 1.00 37.20 91 PHE B CA 1
ATOM 1699 C C . PHE B 1 92 ? -13.165 25.581 16.802 1.00 36.91 91 PHE B C 1
ATOM 1700 O O . PHE B 1 92 ? -13.532 24.825 15.900 1.00 35.95 91 PHE B O 1
ATOM 1708 N N . LEU B 1 93 ? -13.006 25.187 18.059 1.00 36.71 92 LEU B N 1
ATOM 1709 C CA . LEU B 1 93 ? -13.305 23.819 18.477 1.00 39.81 92 LEU B CA 1
ATOM 1710 C C . LEU B 1 93 ? -14.640 23.710 19.202 1.00 42.49 92 LEU B C 1
ATOM 1711 O O . LEU B 1 93 ? -14.935 24.506 20.110 1.00 40.56 92 LEU B O 1
ATOM 1716 N N . THR B 1 94 ? -15.437 22.723 18.783 1.00 42.93 93 THR B N 1
ATOM 1717 C CA . THR B 1 94 ? -16.690 22.420 19.443 1.00 44.00 93 THR B CA 1
ATOM 1718 C C . THR B 1 94 ? -16.413 21.096 20.129 1.00 45.41 93 THR B C 1
ATOM 1719 O O . THR B 1 94 ? -16.063 20.106 19.479 1.00 44.11 93 THR B O 1
ATOM 1723 N N . ILE B 1 95 ? -16.539 21.089 21.447 1.00 48.97 94 ILE B N 1
ATOM 1724 C CA . ILE B 1 95 ? -16.167 19.921 22.221 1.00 53.29 94 ILE B CA 1
ATOM 1725 C C . ILE B 1 95 ? -17.341 19.039 22.633 1.00 54.79 94 ILE B C 1
ATOM 1726 O O . ILE B 1 95 ? -18.384 19.530 23.065 1.00 55.23 94 ILE B O 1
ATOM 1731 N N . GLY B 1 96 ? -17.129 17.733 22.474 1.00 56.84 95 GLY B N 1
ATOM 1732 C CA . GLY B 1 96 ? -18.094 16.716 22.848 1.00 58.53 95 GLY B CA 1
ATOM 1733 C C . GLY B 1 96 ? -19.493 16.992 22.358 1.00 59.46 95 GLY B C 1
ATOM 1734 O O . GLY B 1 96 ? -19.704 17.164 21.144 1.00 60.19 95 GLY B O 1
ATOM 1735 N N . ASP B 1 97 ? -20.429 17.067 23.311 1.00 60.43 96 ASP B N 1
ATOM 1736 C CA . ASP B 1 97 ? -21.848 17.260 23.018 1.00 61.33 96 ASP B CA 1
ATOM 1737 C C . ASP B 1 97 ? -22.340 18.712 22.938 1.00 60.71 96 ASP B C 1
ATOM 1738 O O . ASP B 1 97 ? -23.536 18.949 23.057 1.00 60.63 96 ASP B O 1
ATOM 1743 N N . GLU B 1 98 ? -21.447 19.680 22.734 1.00 59.53 97 GLU B N 1
ATOM 1744 C CA . GLU B 1 98 ? -21.870 21.076 22.562 1.00 58.64 97 GLU B CA 1
ATOM 1745 C C . GLU B 1 98 ? -22.115 21.332 21.068 1.00 55.99 97 GLU B C 1
ATOM 1746 O O . GLU B 1 98 ? -21.614 20.573 20.240 1.00 54.04 97 GLU B O 1
ATOM 1752 N N . THR B 1 99 ? -22.904 22.359 20.722 1.00 54.80 98 THR B N 1
ATOM 1753 C CA . THR B 1 99 ? -23.202 22.677 19.290 1.00 53.85 98 THR B CA 1
ATOM 1754 C C . THR B 1 99 ? -22.910 24.127 18.864 1.00 53.70 98 THR B C 1
ATOM 1755 O O . THR B 1 99 ? -23.328 24.579 17.787 1.00 53.20 98 THR B O 1
ATOM 1759 N N . ALA B 1 100 ? -22.211 24.849 19.733 1.00 53.41 99 ALA B N 1
ATOM 1760 C CA . ALA B 1 100 ? -21.677 26.166 19.417 1.00 52.49 99 ALA B CA 1
ATOM 1761 C C . ALA B 1 100 ? -20.200 26.060 19.833 1.00 51.95 99 ALA B C 1
ATOM 1762 O O . ALA B 1 100 ? -19.874 25.420 20.847 1.00 50.96 99 ALA B O 1
ATOM 1764 N N . PRO B 1 101 ? -19.296 26.654 19.046 1.00 51.97 100 PRO B N 1
ATOM 1765 C CA . PRO B 1 101 ? -17.860 26.490 19.362 1.00 52.78 100 PRO B CA 1
ATOM 1766 C C . PRO B 1 101 ? -17.313 27.294 20.529 1.00 53.07 100 PRO B C 1
ATOM 1767 O O . PRO B 1 101 ? -17.855 28.346 20.874 1.00 54.60 100 PRO B O 1
ATOM 1771 N N . ARG B 1 102 ? -16.251 26.768 21.131 1.00 52.15 101 ARG B N 1
ATOM 1772 C CA . ARG B 1 102 ? -15.506 27.452 22.183 1.00 51.68 101 ARG B CA 1
ATOM 1773 C C . ARG B 1 102 ? -14.792 28.675 21.580 1.00 50.52 101 ARG B C 1
ATOM 1774 O O . ARG B 1 102 ? -14.808 28.872 20.358 1.00 47.69 101 ARG B O 1
ATOM 1782 N N . PRO B 1 103 ? -14.221 29.538 22.444 1.00 50.50 102 PRO B N 1
ATOM 1783 C CA . PRO B 1 103 ? -13.525 30.715 21.908 1.00 48.67 102 PRO B CA 1
ATOM 1784 C C . PRO B 1 103 ? -12.349 30.339 21.051 1.00 43.99 102 PRO B C 1
ATOM 1785 O O . PRO B 1 103 ? -11.632 29.398 21.358 1.00 42.98 102 PRO B O 1
ATOM 1789 N N . ALA B 1 104 ? -12.181 31.100 19.982 1.00 41.15 103 ALA B N 1
ATOM 1790 C CA . ALA B 1 104 ? -11.105 30.917 19.033 1.00 40.33 103 ALA B CA 1
ATOM 1791 C C . ALA B 1 104 ? -9.715 30.830 19.671 1.00 39.33 103 ALA B C 1
ATOM 1792 O O . ALA B 1 104 ? -9.443 31.442 20.698 1.00 38.85 103 ALA B O 1
ATOM 1794 N N . ILE B 1 105 ? -8.886 30.022 19.026 1.00 39.00 104 ILE B N 1
ATOM 1795 C CA . ILE B 1 105 ? -7.484 29.840 19.295 1.00 37.09 104 ILE B CA 1
ATOM 1796 C C . ILE B 1 105 ? -6.838 30.361 18.024 1.00 36.28 104 ILE B C 1
ATOM 1797 O O . ILE B 1 105 ? -7.274 30.047 16.914 1.00 36.88 104 ILE B O 1
ATOM 1802 N N . LEU B 1 106 ? -5.817 31.182 18.180 1.00 33.98 105 LEU B N 1
ATOM 1803 C CA . LEU B 1 106 ? -5.060 31.705 17.048 1.00 33.93 105 LEU B CA 1
ATOM 1804 C C . LEU B 1 106 ? -3.921 30.774 16.707 1.00 34.57 105 LEU B C 1
ATOM 1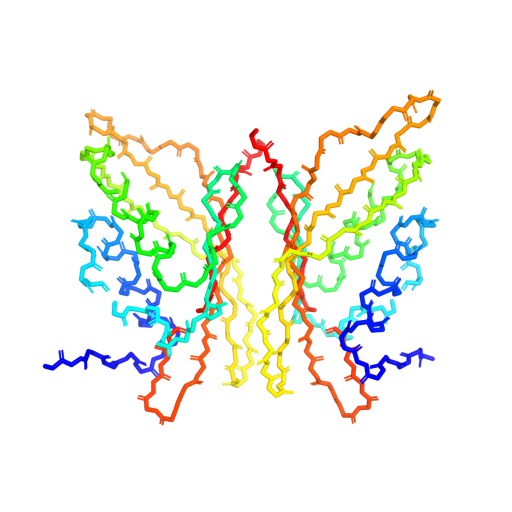805 O O . LEU B 1 106 ? -3.309 30.235 17.607 1.00 34.68 105 LEU B O 1
ATOM 1810 N N . ALA B 1 107 ? -3.598 30.614 15.421 1.00 34.24 106 ALA B N 1
ATOM 1811 C CA . ALA B 1 107 ? -2.454 29.821 15.044 1.00 34.04 106 ALA B CA 1
ATOM 1812 C C . ALA B 1 107 ? -1.715 30.434 13.874 1.00 34.20 106 ALA B C 1
ATOM 1813 O O . ALA B 1 107 ? -2.320 30.893 12.904 1.00 33.65 106 ALA B O 1
ATOM 1815 N N . THR B 1 108 ? -0.403 30.466 14.004 1.00 35.54 107 THR B N 1
ATOM 1816 C CA . THR B 1 108 ? 0.480 30.807 12.914 1.00 34.70 107 THR B CA 1
ATOM 1817 C C . THR B 1 108 ? 1.018 29.484 12.371 1.00 35.07 107 THR B C 1
ATOM 1818 O O . THR B 1 108 ? 1.682 28.725 13.110 1.00 36.12 107 THR B O 1
ATOM 1822 N N . ASN B 1 109 ? 0.753 29.212 11.091 1.00 33.66 108 ASN B N 1
ATOM 1823 C CA . ASN B 1 109 ? 1.220 28.018 10.401 1.00 34.51 108 ASN B CA 1
ATOM 1824 C C . ASN B 1 109 ? 2.179 28.426 9.272 1.00 34.08 108 ASN B C 1
ATOM 1825 O O . ASN B 1 109 ? 1.878 29.317 8.458 1.00 34.86 108 ASN B O 1
ATOM 1830 N N . VAL B 1 110 ? 3.361 27.845 9.268 1.00 34.00 109 VAL B N 1
ATOM 1831 C CA . VAL B 1 110 ? 4.390 28.183 8.299 1.00 33.01 109 VAL B CA 1
ATOM 1832 C C . VAL B 1 110 ? 4.634 26.980 7.404 1.00 33.63 109 VAL B C 1
ATOM 1833 O O . VAL B 1 110 ? 4.948 25.891 7.909 1.00 33.45 109 VAL B O 1
ATOM 1837 N N . TYR B 1 111 ? 4.494 27.204 6.086 1.00 33.23 110 TYR B N 1
ATOM 1838 C CA . TYR B 1 111 ? 4.681 26.203 5.030 1.00 32.87 110 TYR B CA 1
ATOM 1839 C C . TYR B 1 111 ? 5.913 26.539 4.210 1.00 32.38 110 TYR B C 1
ATOM 1840 O O . TYR B 1 111 ? 6.163 27.711 3.883 1.00 34.05 110 TYR B O 1
ATOM 1849 N N . ARG B 1 112 ? 6.683 25.502 3.918 1.00 32.15 111 ARG B N 1
ATOM 1850 C CA . ARG B 1 112 ? 7.932 25.604 3.188 1.00 30.73 111 ARG B CA 1
ATOM 1851 C C . ARG B 1 112 ? 7.830 24.832 1.885 1.00 31.17 111 ARG B C 1
ATOM 1852 O O . ARG B 1 112 ? 7.355 23.707 1.851 1.00 32.42 111 ARG B O 1
ATOM 1860 N N . ARG B 1 113 ? 8.318 25.441 0.819 1.00 32.31 112 ARG B N 1
ATOM 1861 C CA . ARG B 1 113 ? 8.291 24.846 -0.503 1.00 30.41 112 ARG B CA 1
ATOM 1862 C C . ARG B 1 113 ? 9.397 23.851 -0.628 1.00 30.79 112 ARG B C 1
ATOM 1863 O O . ARG B 1 113 ? 10.487 24.076 -0.112 1.00 33.16 112 ARG B O 1
ATOM 1871 N N . GLU B 1 114 ? 9.140 22.790 -1.369 1.00 30.21 113 GLU B N 1
ATOM 1872 C CA . GLU B 1 114 ? 10.157 21.769 -1.684 1.00 32.58 113 GLU B CA 1
ATOM 1873 C C . GLU B 1 114 ? 10.065 21.614 -3.185 1.00 32.34 113 GLU B C 1
ATOM 1874 O O . GLU B 1 114 ? 9.146 22.197 -3.801 1.00 31.64 113 GLU B O 1
ATOM 1880 N N . ALA B 1 115 ? 10.977 20.856 -3.789 1.00 32.42 114 ALA B N 1
ATOM 1881 C CA . ALA B 1 115 ? 10.970 20.715 -5.257 1.00 33.13 114 ALA B CA 1
ATOM 1882 C C . ALA B 1 115 ? 9.660 20.187 -5.857 1.00 33.84 114 ALA B C 1
ATOM 1883 O O . ALA B 1 115 ? 9.318 20.487 -7.040 1.00 34.24 114 ALA B O 1
ATOM 1885 N N . ASP B 1 116 ? 8.963 19.363 -5.085 1.00 34.88 115 ASP B N 1
ATOM 1886 C CA . ASP B 1 116 ? 7.750 18.696 -5.582 1.00 35.70 115 ASP B CA 1
ATOM 1887 C C . ASP B 1 116 ? 6.460 19.064 -4.861 1.00 35.89 115 ASP B C 1
ATOM 1888 O O . ASP B 1 116 ? 5.398 18.563 -5.246 1.00 37.99 115 ASP B O 1
ATOM 1893 N N . GLY B 1 117 ? 6.522 19.923 -3.847 1.00 34.18 116 GLY B N 1
ATOM 1894 C CA . GLY B 1 117 ? 5.324 20.323 -3.117 1.00 32.65 116 GLY B CA 1
ATOM 1895 C C . GLY B 1 117 ? 5.620 21.151 -1.864 1.00 32.95 116 GLY B C 1
ATOM 1896 O O . GLY B 1 117 ? 6.703 21.718 -1.735 1.00 34.33 116 GLY B O 1
ATOM 1897 N N . TRP B 1 118 ? 4.661 21.207 -0.949 1.00 30.55 117 TRP B N 1
ATOM 1898 C CA . TRP B 1 118 ? 4.780 22.002 0.306 1.00 35.35 117 TRP B CA 1
ATOM 1899 C C . TRP B 1 118 ? 4.541 21.168 1.553 1.00 34.72 117 TRP B C 1
ATOM 1900 O O . TRP B 1 118 ? 3.782 20.227 1.496 1.00 35.22 117 TRP B O 1
ATOM 1911 N N . ARG B 1 119 ? 5.245 21.530 2.642 1.00 34.25 118 ARG B N 1
ATOM 1912 C CA A ARG B 1 119 ? 5.113 20.877 3.937 0.50 34.51 118 ARG B CA 1
ATOM 1913 C CA B ARG B 1 119 ? 5.138 20.877 3.944 0.50 34.75 118 ARG B CA 1
ATOM 1914 C C . ARG B 1 119 ? 5.146 21.908 5.051 1.00 33.58 118 ARG B C 1
ATOM 1915 O O . ARG B 1 119 ? 5.693 22.968 4.898 1.00 35.01 118 ARG B O 1
ATOM 1938 N N . VAL B 1 121 ? 6.446 23.420 8.514 1.00 32.54 120 VAL B N 1
ATOM 1939 C CA . VAL B 1 121 ? 7.651 23.424 9.363 1.00 31.71 120 VAL B CA 1
ATOM 1940 C C . VAL B 1 121 ? 7.382 23.972 10.788 1.00 33.04 120 VAL B C 1
ATOM 1941 O O . VAL B 1 121 ? 8.168 23.752 11.714 1.00 32.55 120 VAL B O 1
ATOM 1945 N N . LEU B 1 122 ? 6.297 24.725 10.961 1.00 34.33 121 LEU B N 1
ATOM 1946 C CA . LEU B 1 122 ? 5.977 25.294 12.279 1.00 32.72 121 LEU B CA 1
ATOM 1947 C C . LEU B 1 122 ? 4.481 25.535 12.431 1.00 32.62 121 LEU B C 1
ATOM 1948 O O . LEU B 1 122 ? 3.833 25.954 11.490 1.00 35.38 121 LEU B O 1
ATOM 1953 N N . HIS B 1 123 ? 3.977 25.271 13.633 1.00 33.53 122 HIS B N 1
ATOM 1954 C CA . HIS B 1 123 ? 2.605 25.533 14.061 1.00 34.23 122 HIS B CA 1
ATOM 1955 C C . HIS B 1 123 ? 2.784 26.193 15.408 1.00 34.66 122 HIS B C 1
ATOM 1956 O O . HIS B 1 123 ? 3.450 25.628 16.285 1.00 33.16 122 HIS B O 1
ATOM 1963 N N . HIS B 1 124 ? 2.280 27.419 15.556 1.00 35.04 123 HIS B N 1
ATOM 1964 C CA . HIS B 1 124 ? 2.354 28.168 16.831 1.00 33.24 123 HIS B CA 1
ATOM 1965 C C . HIS B 1 124 ? 0.933 28.595 17.141 1.00 33.47 123 HIS B C 1
ATOM 1966 O O . HIS B 1 124 ? 0.416 29.536 16.518 1.00 33.67 123 HIS B O 1
ATOM 1973 N N . ALA B 1 125 ? 0.318 27.915 18.119 1.00 33.01 124 ALA B N 1
ATOM 1974 C CA . ALA B 1 125 ? -1.049 28.211 18.588 1.00 32.42 124 ALA B CA 1
ATOM 1975 C C . ALA B 1 125 ? -1.021 28.987 19.899 1.00 33.66 124 ALA B C 1
ATOM 1976 O O . ALA B 1 125 ? -0.156 28.767 20.772 1.00 31.77 124 ALA B O 1
ATOM 1978 N N . SER B 1 126 ? -1.987 29.885 20.051 1.00 32.96 125 SER B N 1
ATOM 1979 C CA . SER B 1 126 ? -2.076 30.725 21.246 1.00 32.22 125 SER B CA 1
ATOM 1980 C C . SER B 1 126 ? -3.517 31.142 21.527 1.00 32.03 125 SER B C 1
ATOM 1981 O O . SER B 1 126 ? -4.311 31.305 20.598 1.00 31.95 125 SER B O 1
ATOM 1984 N N . PRO B 1 127 ? -3.883 31.306 22.805 1.00 34.91 126 PRO B N 1
ATOM 1985 C CA . PRO B 1 127 ? -5.266 31.771 23.078 1.00 34.74 126 PRO B CA 1
ATOM 1986 C C . PRO B 1 127 ? -5.466 33.271 22.814 1.00 34.75 126 PRO B C 1
ATOM 1987 O O . PRO B 1 127 ? -4.503 34.007 22.723 1.00 32.81 126 PRO B O 1
ATOM 1991 N N . LEU B 1 128 ? -6.722 33.694 22.713 1.00 35.24 127 LEU B N 1
ATOM 1992 C CA . LEU B 1 128 ? -7.085 35.096 22.496 1.00 37.98 127 LEU B CA 1
ATOM 1993 C C . LEU B 1 128 ? -7.858 35.607 23.727 1.00 41.11 127 LEU B C 1
ATOM 1994 O O . LEU B 1 128 ? -8.831 34.993 24.124 1.00 42.39 127 LEU B O 1
ATOM 1999 N N . GLN B 1 129 ? -7.413 36.710 24.328 1.00 43.79 128 GLN B N 1
ATOM 2000 C CA . GLN B 1 129 ? -8.048 37.279 25.525 1.00 45.49 128 GLN B CA 1
ATOM 2001 C C . GLN B 1 129 ? -9.546 37.508 25.326 1.00 48.04 128 GLN B C 1
ATOM 2002 O O . GLN B 1 129 ? -9.974 37.942 24.258 1.00 50.03 128 GLN B O 1
#

Secondary structure (DSSP, 8-state):
----SSHHHHHHHHHHHHHHT-S----S-SSS--EEE-TTPPPEESHHHHHHHHH--TTT--EEEEEEEEEEEE-SSEEEEEEEEEEEETT-SSPPPPEEEEEEEEB-SSSB--EEEEEE--/-----SSHHHHHHHHHHHHHHT-S----S-S-TT-EEE-TT-PPEESHHHHHHHHH--TTT-SEEEEEEEEEEEE-SSEEEEEEEEEEEETT-SSPPPPEEEEEEEEB-SS-B--EEEEEE--

B-factor: mean 38.93, std 9.88, range [20.99, 85.38]

InterPro domains:
  IPR032710 NTF2-like domain superfamily [SSF54427] (6-127)
  IPR037401 SnoaL-like domain [PF13474] (11-126)

Nearest PDB structures (foldseek):
  3gwr-assembly1_A  TM=1.008E+00  e=3.584E-22  Thiobacillus denitrificans ATCC 25259
  3hx8-assembly2_C  TM=7.839E-01  e=8.184E-06  Mesorhizobium loti
  5ien-assembly2_B  TM=7.466E-01  e=6.535E-06  synthetic construct
  5ien-assembly1_A  TM=7.447E-01  e=1.213E-05  synthetic construct
  5bka-assembly1_C  TM=6.821E-01  e=6.193E-05  Streptomyces coelicolor A3(2)